Protein AF-A0A1D1ZWE8-F1 (afdb_monomer)

InterPro domains:
  IPR002195 Dihydroorotase, conserved site [PS00482] (49-57)
  IPR004721 Dihydroorotase homodimeric type [PTHR43137] (40-174)
  IPR032466 Metal-dependent hydrolase [SSF51556] (40-168)

Solvent-accessible surface area (backbone atoms only — not comparable to full-atom values): 13575 Å² total; per-residue (Å²): 130,90,85,88,87,87,85,82,95,72,78,92,77,80,86,77,82,90,79,89,87,81,84,88,89,79,88,82,76,82,77,74,82,84,76,72,82,78,82,86,76,84,90,72,79,79,45,63,41,86,78,38,80,48,73,60,70,74,51,23,53,66,41,40,41,65,47,36,73,62,26,44,34,31,32,39,61,25,64,42,92,76,55,27,64,48,56,71,52,35,53,57,48,48,53,54,55,51,67,44,28,67,90,38,76,76,44,42,77,38,35,28,31,37,40,28,51,82,50,46,48,70,55,48,54,52,22,52,78,71,61,39,51,28,40,38,45,35,50,47,64,71,53,85,68,15,76,72,20,28,81,48,75,77,58,32,46,63,28,55,54,38,28,62,72,75,54,44,24,46,42,74,55,86,71,83,85,79,77,68,93,70,96,70,97,68,84,83,75,76,82,70,82,74,79,40,82,55,75,81,71,91,84,77,88,79,79,87,71,77,86,134

pLDDT: mean 71.27, std 25.8, range [28.89, 98.44]

Nearest PDB structures (foldseek):
  1xge-assembly1_B  TM=9.391E-01  e=3.446E-16  Escherichia coli
  1j79-as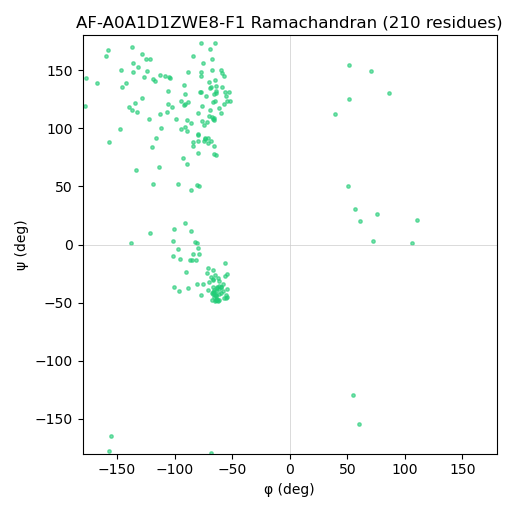sembly1_B  TM=9.203E-01  e=1.200E-14  Escherichia coli
  2e25-assembly1_A  TM=8.936E-01  e=3.988E-15  Escherichia coli
  4lfy-assembly3_A  TM=9.196E-01  e=3.196E-14  Burkholderia cenocepacia J2315
  2z2b-assembly1_A-2  TM=9.271E-01  e=1.087E-13  Escherichia coli

Structure (mmCIF, N/CA/C/O backbone):
data_AF-A0A1D1ZWE8-F1
#
_entry.id   AF-A0A1D1ZWE8-F1
#
loop_
_atom_site.group_PDB
_atom_site.id
_atom_site.type_symbol
_atom_site.label_atom_id
_atom_site.label_alt_id
_atom_site.label_comp_id
_atom_site.label_asym_id
_atom_site.label_entity_id
_atom_site.label_seq_id
_atom_site.pdbx_PDB_ins_code
_atom_site.Cartn_x
_atom_site.Cartn_y
_atom_site.Cartn_z
_atom_site.occupancy
_atom_site.B_iso_or_equiv
_atom_site.auth_seq_id
_atom_site.auth_comp_id
_atom_site.auth_asym_id
_atom_site.auth_atom_id
_atom_site.pdbx_PDB_model_num
ATOM 1 N N . MET A 1 1 ? -36.741 55.440 28.990 1.00 38.62 1 MET A N 1
ATOM 2 C CA . MET A 1 1 ? -36.308 54.785 27.734 1.00 38.62 1 MET A CA 1
ATOM 3 C C . MET A 1 1 ? -36.290 53.289 28.054 1.00 38.62 1 MET A C 1
ATOM 5 O O . MET A 1 1 ? -35.613 52.932 29.003 1.00 38.62 1 MET A O 1
ATOM 9 N N . ALA A 1 2 ? -37.221 52.444 27.589 1.00 32.47 2 ALA A N 1
ATOM 10 C CA . ALA A 1 2 ? -37.390 51.969 26.200 1.00 32.47 2 ALA A CA 1
ATOM 11 C C . ALA A 1 2 ? -36.059 51.420 25.638 1.00 32.47 2 ALA A C 1
ATOM 13 O O . ALA A 1 2 ? -35.089 52.163 25.658 1.00 32.47 2 ALA A O 1
ATOM 14 N N . SER A 1 3 ? -35.912 50.195 25.117 1.00 31.28 3 SER A N 1
ATOM 15 C CA . SER A 1 3 ? -36.815 49.032 24.942 1.00 31.28 3 SER A CA 1
ATOM 16 C C . SER A 1 3 ? -35.927 47.757 24.801 1.00 31.28 3 SER A C 1
ATOM 18 O O . SER A 1 3 ? -34.727 47.913 24.607 1.00 31.28 3 SER A O 1
ATOM 20 N N . CYS A 1 4 ? -36.356 46.487 24.866 1.00 28.92 4 CYS A N 1
ATOM 21 C CA . CYS A 1 4 ? -37.688 45.866 24.945 1.00 28.92 4 CYS A CA 1
ATOM 22 C C . CYS A 1 4 ? -37.608 44.449 25.603 1.00 28.92 4 CYS A C 1
ATOM 24 O O . CYS A 1 4 ? -36.590 44.083 26.185 1.00 28.92 4 CYS A O 1
ATOM 26 N N . ARG A 1 5 ? -38.660 43.626 25.465 1.00 36.25 5 ARG A N 1
ATOM 27 C CA . ARG A 1 5 ? -38.708 42.151 25.641 1.00 36.25 5 ARG A CA 1
ATOM 28 C C . ARG A 1 5 ? -39.520 41.560 24.487 1.00 36.25 5 ARG A C 1
ATOM 30 O O . ARG A 1 5 ? -40.486 42.217 24.144 1.00 36.25 5 ARG A O 1
ATOM 37 N N . TRP A 1 6 ? -39.220 40.338 24.027 1.00 28.89 6 TRP A N 1
ATOM 38 C CA . TRP A 1 6 ? -40.106 39.318 23.398 1.00 28.89 6 TRP A CA 1
ATOM 39 C C . TRP A 1 6 ? -39.231 38.060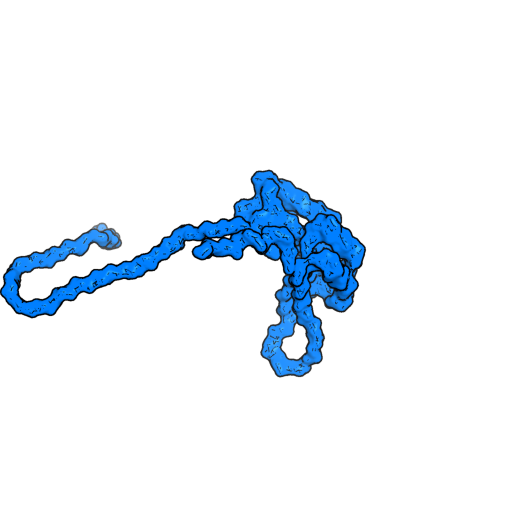 23.144 1.00 28.89 6 TRP A C 1
ATOM 41 O O . TRP A 1 6 ? -38.062 38.234 22.823 1.00 28.89 6 TRP A O 1
ATOM 51 N N . PHE A 1 7 ? -39.627 36.787 23.269 1.00 30.69 7 PHE A N 1
ATOM 52 C CA . PHE A 1 7 ? -40.865 36.119 23.696 1.00 30.69 7 PHE A CA 1
ATOM 53 C C . PHE A 1 7 ? -40.467 34.806 24.415 1.00 30.69 7 PHE A C 1
ATOM 55 O O . PHE A 1 7 ? -39.655 34.053 23.884 1.00 30.69 7 PHE A O 1
ATOM 62 N N . THR A 1 8 ? -41.066 34.480 25.564 1.00 32.72 8 THR A N 1
ATOM 63 C CA . THR A 1 8 ? -41.097 33.099 26.089 1.00 32.72 8 THR A CA 1
ATOM 64 C C . THR A 1 8 ? -42.504 32.545 25.904 1.00 32.72 8 THR A C 1
ATOM 66 O O . THR A 1 8 ? -43.456 33.035 26.509 1.00 32.72 8 THR A O 1
ATOM 69 N N . THR A 1 9 ? -42.659 31.535 25.050 1.00 29.73 9 THR A N 1
ATOM 70 C CA . THR A 1 9 ? -43.962 30.931 24.750 1.00 29.73 9 THR A CA 1
ATOM 71 C C . THR A 1 9 ? -44.364 29.954 25.855 1.00 29.73 9 THR A C 1
ATOM 73 O O . THR A 1 9 ? -43.983 28.786 25.843 1.00 29.73 9 THR A O 1
ATOM 76 N N . VAL A 1 10 ? -45.152 30.434 26.817 1.00 37.66 10 VAL A N 1
ATOM 77 C CA . VAL A 1 10 ? -45.843 29.602 27.815 1.00 37.66 10 VAL A CA 1
ATOM 78 C C . VAL A 1 10 ? -47.337 29.505 27.498 1.00 37.66 10 VAL A C 1
ATOM 80 O O . VAL A 1 10 ? -47.984 30.516 27.258 1.00 37.66 10 VAL A O 1
ATOM 83 N N . ASN A 1 11 ? -47.853 28.272 27.528 1.00 35.12 11 ASN A N 1
ATOM 84 C CA . ASN A 1 11 ? -49.260 27.850 27.608 1.00 35.12 11 ASN A CA 1
ATOM 85 C C . ASN A 1 11 ? -50.347 28.627 26.827 1.00 35.12 11 ASN A C 1
ATOM 87 O O . ASN A 1 11 ? -50.809 29.674 27.285 1.00 35.12 11 ASN A O 1
ATOM 91 N N . PRO A 1 12 ? -50.960 28.014 25.792 1.00 39.12 12 PRO A N 1
ATOM 92 C CA . PRO A 1 12 ? -52.307 28.383 25.374 1.00 39.12 12 PRO A CA 1
ATOM 93 C C . PRO A 1 12 ? -53.341 27.836 26.377 1.00 39.12 12 PRO A C 1
ATOM 95 O O . PRO A 1 12 ? -53.874 26.736 26.218 1.00 39.12 12 PRO A O 1
ATOM 98 N N . VAL A 1 13 ? -53.661 28.619 27.410 1.00 37.44 13 VAL A N 1
ATOM 99 C CA . VAL A 1 13 ? -54.862 28.381 28.227 1.00 37.44 13 VAL A CA 1
ATOM 100 C C . VAL A 1 13 ? -56.090 28.648 27.354 1.00 37.44 13 VAL A C 1
ATOM 102 O O . VAL A 1 13 ? -56.388 29.794 27.022 1.00 37.44 13 VAL A O 1
ATOM 105 N N . LY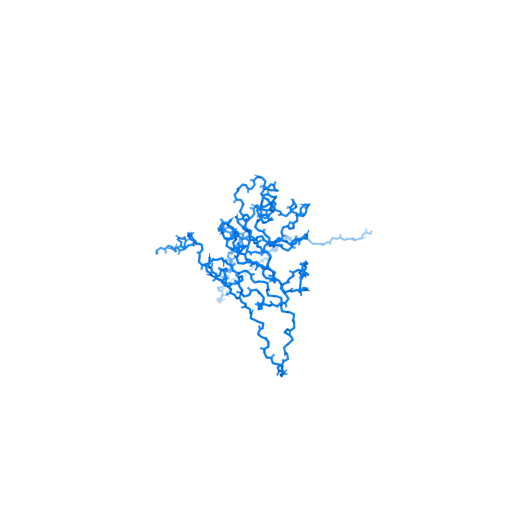S A 1 14 ? -56.829 27.597 26.984 1.00 43.03 14 LYS A N 1
ATOM 106 C CA . LYS A 1 14 ? -58.142 27.757 26.347 1.00 43.03 14 LYS A CA 1
ATOM 107 C C . LYS A 1 14 ? -59.173 28.189 27.390 1.00 43.03 14 LYS A C 1
ATOM 109 O O . LYS A 1 14 ? -59.696 27.352 28.122 1.00 43.03 14 LYS A O 1
ATOM 114 N N . GLN A 1 15 ? -59.527 29.472 27.399 1.00 36.81 15 GLN A N 1
ATOM 115 C CA . GLN A 1 15 ? -60.854 29.870 27.867 1.00 36.81 15 GLN A CA 1
ATOM 116 C C . GLN A 1 15 ? -61.901 29.300 26.905 1.00 36.81 15 GLN A C 1
ATOM 118 O O . GLN A 1 15 ? -61.871 29.593 25.712 1.00 36.81 15 GLN A O 1
ATOM 123 N N . ILE A 1 16 ? -62.845 28.523 27.432 1.00 41.31 16 ILE A N 1
ATOM 124 C CA . ILE A 1 16 ? -64.143 28.285 26.796 1.00 41.31 16 ILE A CA 1
ATOM 125 C C . ILE A 1 16 ? -65.192 28.479 27.888 1.00 41.31 16 ILE A C 1
ATOM 127 O O . ILE A 1 16 ? -65.220 27.744 28.874 1.00 41.31 16 ILE A O 1
ATOM 131 N N . SER A 1 17 ? -66.009 29.516 27.732 1.00 35.28 17 SER A N 1
ATOM 132 C CA . SER A 1 17 ? -67.143 29.810 28.601 1.00 35.28 17 SER A CA 1
ATOM 133 C C . SER A 1 17 ? -68.316 28.862 28.327 1.00 35.28 17 SER A C 1
ATOM 135 O O . SER A 1 17 ? -68.455 28.275 27.255 1.00 35.28 17 SER A O 1
ATOM 137 N N . SER A 1 18 ? -69.172 28.698 29.330 1.00 38.44 18 SER A N 1
ATOM 138 C CA . SER A 1 18 ? -70.364 27.854 29.282 1.00 38.44 18 SER A CA 1
ATOM 139 C C . SER A 1 18 ? -71.463 28.403 28.364 1.00 38.44 18 SER A C 1
ATOM 141 O O . SER A 1 18 ? -71.850 29.555 28.546 1.00 38.44 18 SER A O 1
ATOM 143 N N . ALA A 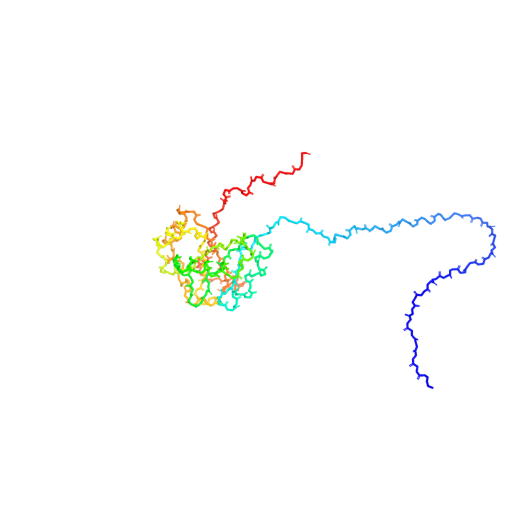1 19 ? -72.071 27.546 27.529 1.00 35.44 19 ALA A N 1
ATOM 144 C CA . ALA A 1 19 ? -73.511 27.224 27.614 1.00 35.44 19 ALA A CA 1
ATOM 145 C C . ALA A 1 19 ? -73.979 26.168 26.578 1.00 35.44 19 ALA A C 1
ATOM 147 O O . ALA A 1 19 ? -73.936 26.410 25.382 1.00 35.44 19 ALA A O 1
ATOM 148 N N . GLN A 1 20 ? -74.493 25.045 27.102 1.00 39.12 20 GLN A N 1
ATOM 149 C CA . GLN A 1 20 ? -75.626 24.207 26.640 1.00 39.12 20 GLN A CA 1
ATOM 150 C C . GLN A 1 20 ? -75.749 23.662 25.187 1.00 39.12 20 GLN A C 1
ATOM 152 O O . GLN A 1 20 ? -75.191 24.141 24.211 1.00 39.12 20 GLN A O 1
ATOM 157 N N . ARG A 1 21 ? -76.477 22.535 25.087 1.00 44.06 21 ARG A N 1
ATOM 158 C CA . ARG A 1 21 ? -76.587 21.638 23.919 1.00 44.06 21 ARG A CA 1
ATOM 159 C C . ARG A 1 21 ? -77.700 22.039 22.943 1.00 44.06 21 ARG A C 1
ATOM 161 O O . ARG A 1 21 ? -78.803 22.304 23.407 1.00 44.06 21 ARG A O 1
ATOM 168 N N . ALA A 1 22 ? -77.492 21.769 21.649 1.00 38.31 22 ALA A N 1
ATOM 169 C CA . ALA A 1 22 ? -78.371 20.890 20.855 1.00 38.31 22 ALA A CA 1
ATOM 170 C C . ALA A 1 22 ? -77.741 20.509 19.495 1.00 38.31 22 ALA A C 1
ATOM 172 O O . ALA A 1 22 ? -77.228 21.373 18.800 1.00 38.31 22 ALA A O 1
ATOM 173 N N . GLY A 1 23 ? -77.884 19.240 19.087 1.00 39.09 23 GLY A N 1
ATOM 174 C CA . GLY A 1 23 ? -77.907 18.844 17.669 1.00 39.09 23 GLY A CA 1
ATOM 175 C C . GLY A 1 23 ? -76.577 18.573 16.938 1.00 39.09 23 GLY A C 1
ATOM 176 O O . GLY A 1 23 ? -75.697 19.417 16.858 1.00 39.09 23 GLY A O 1
ATOM 177 N N . SER A 1 24 ? -76.545 17.417 16.264 1.00 45.12 24 SER A N 1
ATOM 178 C CA . SER A 1 24 ? -75.595 17.003 15.215 1.00 45.12 24 SER A CA 1
ATOM 179 C C . SER A 1 24 ? -74.140 16.683 15.607 1.00 45.12 24 SER A C 1
ATOM 181 O O . SER A 1 24 ? -73.570 17.168 16.579 1.00 45.12 24 SER A O 1
ATOM 183 N N . THR A 1 25 ? -73.560 15.756 14.846 1.00 52.00 25 THR A N 1
ATOM 184 C CA . THR A 1 25 ? -72.325 15.024 15.152 1.00 52.00 25 THR A CA 1
ATOM 185 C C . THR A 1 25 ? -71.060 15.677 14.606 1.00 52.00 25 THR A C 1
ATOM 187 O O . THR A 1 25 ? -70.980 15.953 13.412 1.00 52.00 25 THR A O 1
ATOM 190 N N . ALA A 1 26 ? -70.004 15.712 15.421 1.00 48.09 26 ALA A N 1
ATOM 191 C CA . ALA A 1 26 ? -68.622 15.683 14.938 1.00 48.09 26 ALA A CA 1
ATOM 192 C C . ALA A 1 26 ? -67.717 14.943 15.941 1.00 48.09 26 ALA A C 1
ATOM 194 O O . ALA A 1 26 ? -67.275 15.508 16.941 1.00 48.09 26 ALA A O 1
ATOM 195 N N . ARG A 1 27 ? -67.421 13.662 15.680 1.00 58.25 27 ARG A N 1
ATOM 196 C CA . ARG A 1 27 ? -66.339 12.946 16.377 1.00 58.25 27 ARG A CA 1
ATOM 197 C C . ARG A 1 27 ? -65.017 13.362 15.730 1.00 58.25 27 ARG A C 1
ATOM 199 O O . ARG A 1 27 ? -64.617 12.795 14.719 1.00 58.25 27 ARG A O 1
ATOM 206 N N . VAL A 1 28 ? -64.354 14.371 16.290 1.00 58.91 28 VAL A N 1
ATOM 207 C CA . VAL A 1 28 ? -63.021 14.780 15.823 1.00 58.91 28 VAL A CA 1
ATOM 208 C C . VAL A 1 28 ? -61.970 13.891 16.486 1.00 58.91 28 VAL A C 1
ATOM 210 O O . VAL A 1 28 ? -61.452 14.194 17.559 1.00 58.91 28 VAL A O 1
ATOM 213 N N . SER A 1 29 ? -61.682 12.759 15.848 1.00 57.47 29 SER A N 1
ATOM 214 C CA . SER A 1 29 ? -60.580 11.874 16.220 1.00 57.47 29 SER A CA 1
ATOM 215 C C . SER A 1 29 ? -59.317 12.294 15.472 1.00 57.47 29 SER A C 1
ATOM 217 O O . SER A 1 29 ? -59.117 11.907 14.324 1.00 57.47 29 SER A O 1
ATOM 219 N N . PHE A 1 30 ? -58.450 13.072 16.122 1.00 62.09 30 PHE A N 1
ATOM 220 C CA . PHE A 1 30 ? -57.091 13.277 15.622 1.00 62.09 30 PHE A CA 1
ATOM 221 C C . PHE A 1 30 ? -56.291 11.990 15.832 1.00 62.09 30 PHE A C 1
ATOM 223 O O . PHE A 1 30 ? -55.919 11.662 16.958 1.00 62.09 30 PHE A O 1
ATOM 230 N N . VAL A 1 31 ? -56.049 11.254 14.747 1.00 57.66 31 VAL A N 1
ATOM 231 C CA . VAL A 1 31 ? -55.089 10.146 14.751 1.00 57.66 31 VAL A CA 1
ATOM 232 C C . VAL A 1 31 ? -53.699 10.736 14.983 1.00 57.66 31 VAL A C 1
ATOM 234 O O . VAL A 1 31 ? -53.313 11.723 14.356 1.00 57.66 31 VAL A O 1
ATOM 237 N N . THR A 1 32 ? -52.985 10.160 15.944 1.00 58.81 32 THR A N 1
ATOM 238 C CA . THR A 1 32 ? -51.675 10.612 16.416 1.00 58.81 32 THR A CA 1
ATOM 239 C C . THR A 1 32 ? -50.647 10.681 15.293 1.00 58.81 32 THR A C 1
ATOM 241 O O . THR A 1 32 ? -50.635 9.832 14.403 1.00 58.81 32 THR A O 1
ATOM 244 N N . ALA A 1 33 ? -49.746 11.665 15.372 1.00 60.41 33 ALA A N 1
ATOM 245 C CA . ALA A 1 33 ? -48.620 11.781 14.454 1.00 60.41 33 ALA A CA 1
ATOM 246 C C . ALA A 1 33 ? -47.833 10.463 14.392 1.00 60.41 33 ALA A C 1
ATOM 248 O O . ALA A 1 33 ? -47.468 9.903 15.427 1.00 60.41 33 ALA A O 1
ATOM 249 N N . SER A 1 34 ? -47.557 9.992 13.174 1.00 61.00 34 SER A N 1
ATOM 250 C CA . SER A 1 34 ? -46.683 8.845 12.936 1.00 61.00 34 SER A CA 1
ATOM 251 C C . SER A 1 34 ? -45.251 9.222 13.304 1.00 61.00 34 SER A C 1
ATOM 253 O O . SER A 1 34 ? -44.492 9.705 12.464 1.00 61.00 34 SER A O 1
ATOM 255 N N . SER A 1 35 ? -44.877 9.018 14.566 1.00 67.62 35 SER A N 1
ATOM 256 C CA . SER A 1 35 ? -43.495 9.134 15.014 1.00 67.62 35 SER A CA 1
ATOM 257 C C . SER A 1 35 ? -42.691 7.963 14.453 1.00 67.62 35 SER A C 1
ATOM 259 O O . SER A 1 35 ? -42.555 6.924 15.101 1.00 67.62 35 SER A O 1
ATOM 261 N N . THR A 1 36 ? -42.159 8.124 13.240 1.00 67.38 36 THR A N 1
ATOM 262 C CA . THR A 1 36 ? -41.087 7.258 12.743 1.00 67.38 36 THR A CA 1
ATOM 263 C C . THR A 1 36 ? -39.982 7.256 13.802 1.00 67.38 36 THR A C 1
ATOM 265 O O . THR A 1 36 ? -39.533 8.344 14.175 1.00 67.38 36 THR A O 1
ATOM 268 N N . PRO A 1 37 ? -39.560 6.096 14.338 1.00 71.19 37 PRO A N 1
ATOM 269 C CA . PRO A 1 37 ? -38.536 6.073 15.368 1.00 71.19 37 PRO A CA 1
ATOM 270 C C . PRO A 1 37 ? -37.246 6.662 14.795 1.00 71.19 37 PRO A C 1
ATOM 272 O O . PRO A 1 37 ? -36.682 6.143 13.832 1.00 71.19 37 PRO A O 1
ATOM 275 N N . SER A 1 38 ? -36.791 7.771 15.376 1.00 79.25 38 SER A N 1
ATOM 276 C CA . SER A 1 38 ? -35.502 8.363 15.039 1.00 79.25 38 SER A CA 1
ATOM 277 C C . SER A 1 38 ? -34.403 7.394 15.466 1.00 79.25 38 SER A C 1
ATOM 279 O O . SER A 1 38 ? -34.167 7.221 16.663 1.00 79.25 38 SER A O 1
ATOM 281 N N . VAL A 1 39 ? -33.739 6.759 14.502 1.00 81.88 39 VAL A N 1
ATOM 282 C CA . VAL A 1 39 ? -32.564 5.925 14.771 1.00 81.88 39 VAL A CA 1
ATOM 283 C C . VAL A 1 39 ? -31.452 6.843 15.276 1.00 81.88 39 VAL A C 1
ATOM 285 O O . VAL A 1 39 ? -30.904 7.638 14.518 1.00 81.88 39 VAL A O 1
ATOM 288 N N . THR A 1 40 ? -31.158 6.769 16.574 1.00 90.69 40 THR A N 1
ATOM 289 C CA . THR A 1 40 ? -30.125 7.580 17.242 1.00 90.69 40 THR A CA 1
ATOM 290 C C . THR A 1 40 ? -28.780 6.866 17.356 1.00 90.69 40 THR A C 1
ATOM 292 O O . THR A 1 40 ? -27.777 7.505 17.667 1.00 90.69 40 THR A O 1
ATOM 295 N N . SER A 1 41 ? -28.736 5.559 17.098 1.00 92.81 41 SER A N 1
ATOM 296 C CA . SER A 1 41 ? -27.521 4.746 17.117 1.00 92.81 41 SER A CA 1
ATOM 297 C C . SER A 1 41 ? -27.586 3.627 16.078 1.00 92.81 41 SER A C 1
ATOM 299 O O . SER A 1 41 ? -28.656 3.118 15.748 1.00 92.81 41 SER A O 1
ATOM 301 N N . LEU A 1 42 ? -26.418 3.239 15.565 1.00 92.69 42 LEU A N 1
ATOM 302 C CA . LEU A 1 42 ? -26.242 2.096 14.676 1.00 92.69 42 LEU A CA 1
ATOM 303 C C . LEU A 1 42 ? -25.025 1.300 15.151 1.00 92.69 42 LEU A C 1
ATOM 305 O O . LEU A 1 42 ? -23.919 1.835 15.205 1.00 92.69 42 LEU A O 1
ATOM 309 N N . THR A 1 43 ? -25.226 0.024 15.467 1.00 95.06 43 THR A N 1
ATOM 310 C CA . THR A 1 43 ? -24.134 -0.905 15.779 1.00 95.06 43 THR A CA 1
ATOM 311 C C . THR A 1 43 ? -23.747 -1.651 14.509 1.00 95.06 43 THR A C 1
ATOM 313 O O . THR A 1 43 ? -24.586 -2.312 13.901 1.00 95.06 43 THR A O 1
ATOM 316 N N . ILE A 1 44 ? -22.475 -1.566 14.122 1.00 95.44 44 ILE A N 1
ATOM 317 C CA . ILE A 1 44 ? -21.892 -2.314 13.002 1.00 95.44 44 ILE A CA 1
ATOM 318 C C . ILE A 1 44 ? -20.733 -3.184 13.488 1.00 95.44 44 ILE A C 1
ATOM 320 O O . ILE A 1 44 ? -20.138 -2.918 14.534 1.00 95.44 44 ILE A O 1
ATOM 324 N N . ILE A 1 45 ? -20.379 -4.205 12.705 1.00 95.19 45 ILE A N 1
ATOM 325 C CA . ILE A 1 45 ? -19.076 -4.867 12.848 1.00 95.19 45 ILE A CA 1
ATOM 326 C C . ILE A 1 45 ? -17.952 -3.841 12.637 1.00 95.19 45 ILE A C 1
ATOM 328 O O . ILE A 1 45 ? -18.114 -2.901 11.857 1.00 95.19 45 ILE A O 1
ATOM 332 N N . ARG A 1 46 ? -16.812 -4.015 13.322 1.00 94.06 46 ARG A N 1
ATOM 333 C CA . ARG A 1 46 ? -15.663 -3.104 13.187 1.00 94.06 46 ARG A CA 1
ATOM 334 C C . ARG A 1 46 ? -15.233 -3.042 11.708 1.00 94.06 46 ARG A C 1
ATOM 336 O O . ARG A 1 46 ? -14.929 -4.097 11.151 1.00 94.06 46 ARG A O 1
ATOM 343 N N . PRO A 1 47 ? -15.231 -1.857 11.072 1.00 96.06 47 PRO A N 1
ATOM 344 C CA . PRO A 1 47 ? -14.940 -1.727 9.648 1.00 96.06 47 PRO A CA 1
ATOM 345 C C . PRO A 1 47 ? -13.438 -1.827 9.347 1.00 96.06 47 PRO A C 1
ATOM 347 O O . PRO A 1 47 ? -12.595 -1.799 10.244 1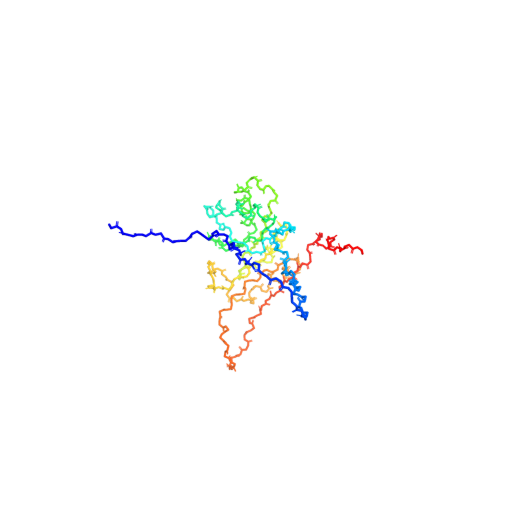.00 96.06 47 PRO A O 1
ATOM 350 N N . ASP A 1 48 ? -13.110 -1.859 8.057 1.00 95.31 48 ASP A N 1
ATOM 351 C CA . ASP A 1 48 ? -11.753 -1.741 7.518 1.00 95.31 48 ASP A CA 1
ATOM 352 C C . ASP A 1 48 ? -11.692 -0.584 6.506 1.00 95.31 48 ASP A C 1
ATOM 354 O O . ASP A 1 48 ? -12.681 -0.318 5.817 1.00 95.31 48 ASP A O 1
ATOM 358 N N . ASP A 1 49 ? -10.540 0.081 6.391 1.00 94.56 49 ASP A N 1
ATOM 359 C CA . ASP A 1 49 ? -10.311 1.137 5.394 1.00 94.56 49 ASP A CA 1
ATOM 360 C C . ASP A 1 49 ? -9.543 0.586 4.182 1.00 94.56 49 ASP A C 1
ATOM 362 O O . ASP A 1 49 ? -8.347 0.298 4.236 1.00 94.56 49 ASP A O 1
ATOM 366 N N . TRP A 1 50 ? -10.224 0.443 3.049 1.00 94.31 50 TRP A N 1
ATOM 367 C CA . TRP A 1 50 ? -9.643 -0.155 1.847 1.00 94.31 50 TRP A CA 1
ATOM 368 C C . TRP A 1 50 ? -8.803 0.819 0.990 1.00 94.31 50 TRP A C 1
ATOM 370 O O . TRP A 1 50 ? -8.285 0.405 -0.051 1.00 94.31 50 TRP A O 1
ATOM 380 N N . HIS A 1 51 ? -8.624 2.089 1.392 1.00 94.94 51 HIS A N 1
ATOM 381 C CA . HIS A 1 51 ? -7.750 3.049 0.700 1.00 94.94 51 HIS A CA 1
ATOM 382 C C . HIS A 1 51 ? -7.280 4.192 1.623 1.00 94.94 51 HIS A C 1
ATOM 384 O O . HIS A 1 51 ? -7.830 5.293 1.585 1.00 94.94 51 HIS A O 1
ATOM 390 N N . LEU A 1 52 ? -6.164 3.997 2.335 1.00 94.38 52 LEU A N 1
ATOM 391 C CA . LEU A 1 52 ? -5.655 4.975 3.302 1.00 94.38 52 LEU A CA 1
ATOM 392 C C . LEU A 1 52 ? -4.275 5.561 2.953 1.00 94.38 52 LEU A C 1
ATOM 394 O O . LEU A 1 52 ? -3.353 4.856 2.541 1.00 94.38 52 LEU A O 1
ATOM 398 N N . HIS A 1 53 ? -4.105 6.866 3.200 1.00 96.31 53 HIS A N 1
ATOM 399 C CA . HIS A 1 53 ? -2.842 7.608 3.056 1.00 96.31 53 HIS A CA 1
ATOM 400 C C . HIS A 1 53 ? -2.365 8.153 4.410 1.00 96.31 53 HIS A C 1
ATOM 402 O O . HIS A 1 53 ? -2.700 9.279 4.769 1.00 96.31 53 HIS A O 1
ATOM 408 N N . VAL A 1 54 ? -1.540 7.396 5.142 1.00 95.75 54 VAL A N 1
ATOM 409 C CA . VAL A 1 54 ? -1.034 7.826 6.468 1.00 95.75 54 VAL A CA 1
ATOM 410 C C . VAL A 1 54 ? 0.209 8.728 6.421 1.00 95.75 54 VAL A C 1
ATOM 412 O O . VAL A 1 54 ? 0.566 9.314 7.434 1.00 95.75 54 VAL A O 1
ATOM 415 N N . ARG A 1 55 ? 0.834 8.912 5.247 1.00 95.75 55 ARG A N 1
ATOM 416 C CA . ARG A 1 55 ? 2.095 9.673 5.070 1.00 95.75 55 ARG A CA 1
ATOM 417 C C . ARG A 1 55 ? 3.242 9.052 5.890 1.00 95.75 55 ARG A C 1
ATOM 419 O O . ARG A 1 55 ? 3.233 7.856 6.141 1.00 95.75 55 ARG A O 1
ATOM 426 N N . ASP A 1 56 ? 4.250 9.838 6.259 1.00 95.94 56 ASP A N 1
ATOM 427 C CA . ASP A 1 56 ? 5.361 9.398 7.112 1.00 95.94 56 ASP A CA 1
ATOM 428 C C . ASP A 1 56 ? 5.686 10.473 8.165 1.00 95.94 56 ASP A C 1
ATOM 430 O O . ASP A 1 56 ? 5.158 11.592 8.108 1.00 95.94 56 ASP A O 1
ATOM 434 N N . GLY A 1 57 ? 6.535 10.138 9.138 1.00 95.44 57 GLY A N 1
ATOM 435 C CA . GLY A 1 57 ? 6.983 11.062 10.182 1.00 95.44 57 GLY A CA 1
ATOM 436 C C . GLY A 1 57 ? 5.817 11.705 10.960 1.00 95.44 57 GLY A C 1
ATOM 437 O O . GLY A 1 57 ? 4.925 10.984 11.411 1.00 95.44 57 GLY A O 1
ATOM 438 N N . PRO A 1 58 ? 5.775 13.046 11.118 1.00 95.44 58 PRO A N 1
ATOM 439 C CA . PRO A 1 58 ? 4.708 13.728 11.861 1.00 95.44 58 PRO A CA 1
ATOM 440 C C . PRO A 1 58 ? 3.292 13.469 11.329 1.00 95.44 58 PRO A C 1
ATOM 442 O O . PRO A 1 58 ? 2.353 13.376 12.116 1.00 95.44 58 PRO A O 1
ATOM 445 N N . GLY A 1 59 ? 3.123 13.313 10.009 1.00 94.44 59 GLY A N 1
ATOM 446 C CA . GLY A 1 59 ? 1.814 13.010 9.417 1.00 94.44 59 GLY A CA 1
ATOM 447 C C . GLY A 1 59 ? 1.313 11.622 9.823 1.00 94.44 59 GLY A C 1
ATOM 448 O O . GLY A 1 59 ? 0.157 11.466 10.208 1.00 94.44 59 GLY A O 1
ATOM 449 N N . LEU A 1 60 ? 2.218 10.643 9.838 1.00 96.56 60 LEU A N 1
ATOM 450 C CA . LEU A 1 60 ? 1.936 9.277 10.273 1.00 96.56 60 LEU A CA 1
ATOM 451 C C . LEU A 1 60 ? 1.603 9.221 11.767 1.00 96.56 60 LEU A C 1
ATOM 453 O O . LEU A 1 60 ? 0.599 8.616 12.141 1.00 96.56 60 LEU A O 1
ATOM 457 N N . ALA A 1 61 ? 2.375 9.917 12.606 1.00 95.25 61 ALA A N 1
ATOM 458 C CA . ALA A 1 61 ? 2.102 10.021 14.040 1.00 95.25 61 ALA A CA 1
ATOM 459 C C . ALA A 1 61 ? 0.746 10.689 14.346 1.00 95.25 61 ALA A C 1
ATOM 461 O O . ALA A 1 61 ? 0.103 10.341 15.331 1.00 95.25 61 ALA A O 1
ATOM 462 N N . SER A 1 62 ? 0.294 11.616 13.493 1.00 94.69 62 SER A N 1
ATOM 463 C CA . SER A 1 62 ? -1.003 12.284 13.644 1.00 94.69 62 SER A CA 1
ATOM 464 C C . SER A 1 62 ? -2.192 11.459 13.142 1.00 94.69 62 SER A C 1
ATOM 466 O O . SER A 1 62 ? -3.279 11.608 13.688 1.00 94.69 62 SER A O 1
ATOM 468 N N . VAL A 1 63 ? -2.038 10.649 12.088 1.00 95.00 63 VAL A N 1
ATOM 469 C CA . VAL A 1 63 ? -3.177 9.992 11.410 1.00 95.00 63 VAL A CA 1
ATOM 470 C C . VAL A 1 63 ? -3.409 8.561 11.896 1.00 95.00 63 VAL A C 1
ATOM 472 O O . VAL A 1 63 ? -4.558 8.162 12.080 1.00 95.00 63 VAL A O 1
ATOM 475 N N . VAL A 1 64 ? -2.343 7.786 12.131 1.00 96.56 64 VAL A N 1
ATOM 476 C CA . VAL A 1 64 ? -2.471 6.355 12.463 1.00 96.56 64 VAL A CA 1
ATOM 477 C C . VAL A 1 64 ? -3.291 6.096 13.737 1.00 96.56 64 VAL A C 1
ATOM 479 O O . VAL A 1 64 ? -4.128 5.195 13.679 1.00 96.56 64 VAL A O 1
ATOM 482 N N . PRO A 1 65 ? -3.150 6.852 14.849 1.00 95.31 65 PRO A N 1
ATOM 483 C CA . PRO A 1 65 ? -3.964 6.627 16.047 1.00 95.31 65 PRO A CA 1
ATOM 484 C C . PRO A 1 65 ? -5.474 6.711 15.780 1.00 95.31 65 PRO A C 1
ATOM 486 O O . PRO A 1 65 ? -6.207 5.807 16.171 1.00 95.31 65 PRO A O 1
ATOM 489 N N . HIS A 1 66 ? -5.928 7.732 15.043 1.00 94.75 66 HIS A N 1
ATOM 490 C CA . HIS A 1 66 ? -7.344 7.912 14.697 1.00 94.75 66 HIS A CA 1
ATOM 491 C C . HIS A 1 66 ? -7.872 6.802 13.780 1.00 94.75 66 HIS A C 1
ATOM 493 O O . HIS A 1 66 ? -8.989 6.319 13.959 1.00 94.75 66 HIS A O 1
ATOM 499 N N . THR A 1 67 ? -7.072 6.345 12.810 1.00 95.44 67 THR A N 1
ATOM 500 C CA . THR A 1 67 ? -7.438 5.174 12.000 1.00 95.44 67 THR A CA 1
ATOM 501 C C . THR A 1 67 ? -7.572 3.929 12.875 1.00 95.44 67 THR A C 1
ATOM 503 O O . THR A 1 67 ? -8.554 3.197 12.768 1.00 95.44 67 THR A O 1
ATOM 506 N N . ALA A 1 68 ? -6.583 3.683 13.733 1.00 95.56 68 ALA A N 1
ATOM 507 C CA . ALA A 1 68 ? -6.477 2.465 14.522 1.00 95.56 68 ALA A CA 1
ATOM 508 C C . ALA A 1 68 ? -7.527 2.373 15.648 1.00 95.56 68 ALA A C 1
ATOM 510 O O . ALA A 1 68 ? -7.830 1.270 16.103 1.00 95.56 68 ALA A O 1
ATOM 511 N N . GLU A 1 69 ? -8.113 3.501 16.060 1.00 94.50 69 GLU A N 1
ATOM 512 C CA . GLU A 1 69 ? -9.271 3.570 16.958 1.00 94.50 69 GLU A CA 1
ATOM 513 C C . GLU A 1 69 ? -10.550 3.013 16.303 1.00 94.50 69 GLU A C 1
ATOM 515 O O . GLU A 1 69 ? -11.296 2.262 16.932 1.00 94.50 69 GLU A O 1
ATOM 520 N N . HIS A 1 70 ? -10.794 3.330 15.027 1.00 93.31 70 HIS A N 1
ATOM 521 C CA . HIS A 1 70 ? -12.061 3.017 14.353 1.00 93.31 70 HIS A CA 1
ATOM 522 C C . HIS A 1 70 ? -12.006 1.773 13.453 1.00 93.31 70 HIS A C 1
ATOM 524 O O . HIS A 1 70 ? -12.965 1.001 13.405 1.00 93.31 70 HIS A O 1
ATOM 530 N N . PHE A 1 71 ? -10.887 1.533 12.767 1.00 95.81 71 PHE A N 1
ATOM 531 C CA . PHE A 1 71 ? -10.747 0.468 11.769 1.00 95.81 71 PHE A CA 1
ATOM 532 C C . PHE A 1 71 ? -9.931 -0.712 12.299 1.00 95.81 71 PHE A C 1
ATOM 534 O O . PHE A 1 71 ? -8.991 -0.530 13.072 1.00 95.81 71 PHE A O 1
ATOM 541 N N . GLY A 1 72 ? -10.294 -1.938 11.913 1.00 95.06 72 GLY A N 1
ATOM 542 C CA . GLY A 1 72 ? -9.538 -3.151 12.246 1.00 95.06 72 GLY A CA 1
ATOM 543 C C . GLY A 1 72 ? -8.288 -3.302 11.382 1.00 95.06 72 GLY A C 1
ATOM 544 O O . GLY A 1 72 ? -7.204 -3.609 11.878 1.00 95.06 72 GLY A O 1
ATOM 545 N N . ARG A 1 73 ? -8.431 -3.047 10.083 1.00 96.44 73 ARG A N 1
ATOM 546 C CA . ARG A 1 73 ? -7.362 -3.130 9.086 1.00 96.44 73 ARG A CA 1
ATOM 547 C C . ARG A 1 73 ? -7.428 -1.914 8.169 1.00 96.44 73 ARG A C 1
ATOM 549 O O . ARG A 1 73 ? -8.493 -1.319 8.002 1.00 96.44 73 ARG A O 1
ATOM 556 N N . ALA A 1 74 ? -6.307 -1.562 7.548 1.00 95.81 74 ALA A N 1
ATOM 557 C CA . ALA A 1 74 ? -6.307 -0.570 6.477 1.00 95.81 74 ALA A CA 1
ATOM 558 C C . ALA A 1 74 ? -5.330 -0.930 5.359 1.00 95.81 74 ALA A C 1
ATOM 560 O O . ALA A 1 74 ? -4.202 -1.335 5.636 1.00 95.81 74 ALA A O 1
ATOM 561 N N . ILE A 1 75 ? -5.733 -0.736 4.104 1.00 95.81 75 ILE A N 1
ATOM 562 C CA . ILE A 1 75 ? -4.832 -0.830 2.954 1.00 95.81 75 ILE A CA 1
ATOM 563 C C . ILE A 1 75 ? -4.042 0.470 2.836 1.00 95.81 75 ILE A C 1
ATOM 565 O O . ILE A 1 75 ? -4.584 1.530 2.516 1.00 95.81 75 ILE A O 1
ATOM 569 N N . ILE A 1 76 ? -2.736 0.365 3.071 1.00 96.88 76 ILE A N 1
ATOM 570 C CA . ILE A 1 76 ? -1.826 1.504 3.116 1.00 96.88 76 ILE A CA 1
ATOM 571 C C . ILE A 1 76 ? -1.287 1.803 1.720 1.00 96.88 76 ILE A C 1
ATOM 573 O O . ILE A 1 76 ? -0.648 0.957 1.090 1.00 96.88 76 ILE A O 1
ATOM 577 N N . MET A 1 77 ? -1.513 3.030 1.254 1.00 95.19 77 MET A N 1
ATOM 578 C CA . MET A 1 77 ? -1.076 3.488 -0.062 1.00 95.19 77 MET A CA 1
ATOM 579 C C . MET A 1 77 ? 0.431 3.816 -0.105 1.00 95.19 77 MET A C 1
ATOM 581 O O . MET A 1 77 ? 0.977 4.315 0.885 1.00 95.19 77 MET A O 1
ATOM 585 N N . PRO A 1 78 ? 1.123 3.559 -1.235 1.00 95.56 78 PRO A N 1
ATOM 586 C CA . PRO A 1 78 ? 2.585 3.501 -1.269 1.00 95.56 78 PRO A CA 1
ATOM 587 C C . PRO A 1 78 ? 3.254 4.769 -1.833 1.00 95.56 78 PRO A C 1
ATOM 589 O O . PRO A 1 78 ? 4.474 4.814 -1.972 1.00 95.56 78 PRO A O 1
ATOM 592 N N . ASN A 1 79 ? 2.493 5.811 -2.178 1.00 93.25 79 ASN A N 1
ATOM 593 C CA . ASN A 1 79 ? 2.973 7.046 -2.815 1.00 93.25 79 ASN A CA 1
ATOM 594 C C . ASN A 1 79 ? 3.594 8.055 -1.819 1.00 93.25 79 ASN A C 1
ATOM 596 O O . ASN A 1 79 ? 3.245 9.241 -1.793 1.00 93.25 79 ASN A O 1
ATOM 600 N N . LEU A 1 80 ? 4.530 7.570 -1.000 1.00 94.25 80 LEU A N 1
ATOM 601 C CA . LEU A 1 80 ? 5.465 8.398 -0.233 1.00 94.25 80 LEU A CA 1
ATOM 602 C C . LEU A 1 80 ? 6.474 9.111 -1.160 1.00 94.25 80 LEU A C 1
ATOM 604 O O . LEU A 1 80 ? 6.427 8.970 -2.383 1.00 94.25 80 LEU A O 1
ATOM 608 N N . VAL A 1 81 ? 7.393 9.883 -0.573 1.00 90.69 81 VAL A N 1
ATOM 609 C CA . VAL A 1 81 ? 8.557 10.458 -1.266 1.00 90.69 81 VAL A CA 1
ATOM 610 C C . VAL A 1 81 ? 9.827 9.977 -0.549 1.00 90.69 81 VAL A C 1
ATOM 612 O O . VAL A 1 81 ? 10.077 10.443 0.563 1.00 90.69 81 VAL A O 1
ATOM 615 N N . PRO A 1 82 ? 10.627 9.063 -1.136 1.00 93.12 82 PRO A N 1
ATOM 616 C CA . PRO A 1 82 ? 10.363 8.304 -2.366 1.00 93.12 82 PRO A CA 1
ATOM 617 C C . PRO A 1 82 ? 9.199 7.298 -2.210 1.00 93.12 82 PRO A C 1
ATOM 619 O O . PRO A 1 82 ? 8.871 6.917 -1.083 1.00 93.12 82 PRO A O 1
ATOM 622 N N . PRO A 1 83 ? 8.570 6.848 -3.313 1.00 95.00 83 PRO A N 1
ATOM 623 C CA . PRO A 1 83 ? 7.487 5.869 -3.263 1.00 95.00 83 PRO A CA 1
ATOM 624 C C . PRO A 1 83 ? 7.977 4.489 -2.806 1.00 95.00 83 PRO A C 1
ATOM 626 O O . PRO A 1 83 ? 9.112 4.091 -3.060 1.00 95.00 83 PRO A O 1
ATOM 629 N N . VAL A 1 84 ? 7.097 3.734 -2.151 1.00 97.50 84 VAL A N 1
ATOM 630 C CA . VAL A 1 84 ? 7.371 2.392 -1.622 1.00 97.50 84 VAL A CA 1
ATOM 631 C C . VAL A 1 84 ? 7.285 1.373 -2.760 1.00 97.50 84 VAL A C 1
ATOM 633 O O . VAL A 1 84 ? 6.217 0.840 -3.044 1.00 97.50 84 VAL A O 1
ATOM 636 N N . THR A 1 85 ? 8.404 1.129 -3.440 1.00 96.75 85 THR A N 1
ATOM 637 C CA . THR A 1 85 ? 8.485 0.275 -4.644 1.00 96.75 85 THR A CA 1
ATOM 638 C C . THR A 1 85 ? 9.040 -1.126 -4.392 1.00 96.75 85 THR A C 1
ATOM 640 O O . THR A 1 85 ? 8.968 -1.965 -5.283 1.00 96.75 85 THR A O 1
ATOM 643 N N . THR A 1 86 ? 9.583 -1.401 -3.200 1.00 98.00 86 THR A N 1
ATOM 644 C CA . THR A 1 86 ? 10.181 -2.704 -2.860 1.00 98.00 86 THR A CA 1
ATOM 645 C C . THR A 1 86 ? 9.692 -3.243 -1.518 1.00 98.00 86 THR A C 1
ATOM 647 O O . THR A 1 86 ? 9.358 -2.497 -0.591 1.00 98.00 86 THR A O 1
ATOM 650 N N . THR A 1 87 ? 9.701 -4.564 -1.390 1.00 98.00 87 THR A N 1
ATOM 651 C CA . THR A 1 87 ? 9.271 -5.324 -0.216 1.00 98.00 87 THR A CA 1
ATOM 652 C C . THR A 1 87 ? 9.991 -4.888 1.069 1.00 98.00 87 THR A C 1
ATOM 654 O O . THR A 1 87 ? 9.299 -4.636 2.058 1.00 98.00 87 THR A O 1
ATOM 657 N N . PRO A 1 88 ? 11.329 -4.680 1.102 1.00 98.44 88 PRO A N 1
ATOM 658 C CA . PRO A 1 88 ? 11.999 -4.151 2.293 1.00 98.44 88 PRO A CA 1
ATOM 659 C C . PRO A 1 88 ? 11.484 -2.768 2.717 1.00 98.44 88 PRO A C 1
ATOM 661 O O . PRO A 1 88 ? 11.336 -2.515 3.913 1.00 98.44 88 PRO A O 1
ATOM 664 N N . MET A 1 89 ? 11.150 -1.886 1.764 1.00 98.38 89 MET A N 1
ATOM 665 C CA . MET A 1 89 ? 10.562 -0.576 2.074 1.00 98.38 89 MET A CA 1
ATOM 666 C C . MET A 1 89 ? 9.161 -0.724 2.678 1.00 98.38 89 MET A C 1
ATOM 668 O O . MET A 1 89 ? 8.853 -0.044 3.657 1.00 98.38 89 MET A O 1
ATOM 672 N N . ALA A 1 90 ? 8.329 -1.623 2.139 1.00 98.06 90 ALA A N 1
ATOM 673 C CA . ALA A 1 90 ? 6.990 -1.889 2.666 1.00 98.06 90 ALA A CA 1
ATOM 674 C C . ALA A 1 90 ? 7.030 -2.471 4.084 1.00 98.06 90 ALA A C 1
ATOM 676 O O . ALA A 1 90 ? 6.285 -2.011 4.947 1.00 98.06 90 ALA A O 1
ATOM 677 N N . LEU A 1 91 ? 7.928 -3.423 4.353 1.00 98.12 91 LEU A N 1
ATOM 678 C CA . LEU A 1 91 ? 8.113 -3.995 5.689 1.00 98.12 91 LEU A CA 1
ATOM 679 C C . LEU A 1 91 ? 8.618 -2.940 6.686 1.00 98.12 91 LEU A C 1
ATOM 681 O O . LEU A 1 91 ? 8.026 -2.773 7.750 1.00 98.12 91 LEU A O 1
ATOM 685 N N . ALA A 1 92 ? 9.638 -2.155 6.324 1.00 98.31 92 ALA A N 1
ATOM 686 C CA . ALA A 1 92 ? 10.138 -1.074 7.178 1.00 98.31 92 ALA A CA 1
ATOM 687 C C . ALA A 1 92 ? 9.075 0.010 7.450 1.00 98.31 92 ALA A C 1
ATOM 689 O O . ALA A 1 92 ? 9.029 0.581 8.539 1.00 98.31 92 ALA A O 1
ATOM 690 N N . TYR A 1 93 ? 8.218 0.310 6.470 1.00 98.25 93 TYR A N 1
ATOM 691 C CA . TYR A 1 93 ? 7.102 1.249 6.619 1.00 98.25 93 TYR A CA 1
ATOM 692 C C . TYR A 1 93 ? 5.990 0.677 7.507 1.00 98.25 93 TYR A C 1
ATOM 694 O O . TYR A 1 93 ? 5.491 1.385 8.381 1.00 98.25 93 TYR A O 1
ATOM 702 N N . ARG A 1 94 ? 5.679 -0.620 7.383 1.00 97.38 94 ARG A N 1
ATOM 703 C CA . ARG A 1 94 ? 4.727 -1.322 8.257 1.00 97.38 94 ARG A CA 1
ATOM 704 C C . ARG A 1 94 ? 5.103 -1.197 9.728 1.00 97.38 94 ARG A C 1
ATOM 706 O O . ARG A 1 94 ? 4.248 -0.868 10.546 1.00 97.38 94 ARG A O 1
ATOM 713 N N . GLU A 1 95 ? 6.373 -1.411 10.069 1.00 96.88 95 GLU A N 1
ATOM 714 C CA . GLU A 1 95 ? 6.804 -1.315 11.467 1.00 96.88 95 GLU A CA 1
ATOM 715 C C . GLU A 1 95 ? 6.790 0.140 11.983 1.00 96.88 95 GLU A C 1
ATOM 717 O O . GLU A 1 95 ? 6.414 0.353 13.135 1.00 96.88 95 GLU A O 1
ATOM 722 N N . ARG A 1 96 ? 7.053 1.158 11.138 1.00 97.38 96 ARG A N 1
ATOM 723 C CA . ARG A 1 96 ? 6.822 2.577 11.509 1.00 97.38 96 ARG A CA 1
ATOM 724 C C . ARG A 1 96 ? 5.352 2.861 11.824 1.00 97.38 96 ARG A C 1
ATOM 726 O O . ARG A 1 96 ? 5.064 3.526 12.814 1.00 97.38 96 ARG A O 1
ATOM 733 N N . ILE A 1 97 ? 4.424 2.331 11.024 1.00 96.81 97 ILE A N 1
ATOM 734 C CA . ILE A 1 97 ? 2.978 2.486 11.250 1.00 96.81 97 ILE A CA 1
ATOM 735 C C . ILE A 1 97 ? 2.566 1.826 12.571 1.00 96.81 97 ILE A C 1
ATOM 737 O O . ILE A 1 97 ? 1.893 2.451 13.385 1.00 96.81 97 ILE A O 1
ATOM 741 N N . ARG A 1 98 ? 3.012 0.590 12.829 1.00 94.75 98 ARG A N 1
ATOM 742 C CA . ARG A 1 98 ? 2.699 -0.128 14.079 1.00 94.75 98 ARG A CA 1
ATOM 743 C C . ARG A 1 98 ? 3.268 0.581 15.313 1.00 94.75 98 ARG A C 1
ATOM 745 O O . ARG A 1 98 ? 2.593 0.643 16.336 1.00 94.75 98 ARG A O 1
ATOM 752 N N . ALA A 1 99 ? 4.459 1.172 15.205 1.00 94.94 99 ALA A N 1
ATOM 753 C CA . ALA A 1 99 ? 5.073 1.949 16.282 1.00 94.94 99 ALA A CA 1
ATOM 754 C C . ALA A 1 99 ? 4.318 3.250 16.627 1.00 94.94 99 ALA A C 1
ATOM 756 O O . ALA A 1 99 ? 4.459 3.746 17.742 1.00 94.94 99 ALA A O 1
ATOM 757 N N . ALA A 1 100 ? 3.511 3.798 15.711 1.00 94.69 100 ALA A N 1
ATOM 758 C CA . ALA A 1 100 ? 2.778 5.048 15.925 1.00 94.69 100 ALA A CA 1
ATOM 759 C C . ALA A 1 100 ? 1.434 4.895 16.656 1.00 94.69 100 ALA A C 1
ATOM 761 O O . ALA A 1 100 ? 0.892 5.889 17.131 1.00 94.69 100 ALA A O 1
ATOM 762 N N . ALA A 1 101 ? 0.905 3.675 16.788 1.00 86.94 101 ALA A N 1
ATOM 763 C CA . ALA A 1 101 ? -0.292 3.396 17.586 1.00 86.94 101 ALA A CA 1
ATOM 764 C C . ALA A 1 101 ? -0.095 2.157 18.488 1.00 86.94 101 ALA A C 1
ATOM 766 O O . ALA A 1 101 ? -0.796 1.156 18.329 1.00 86.94 101 ALA A O 1
ATOM 767 N N . PRO A 1 102 ? 0.844 2.199 19.457 1.00 80.50 102 PRO A N 1
ATOM 768 C CA . PRO A 1 102 ? 1.208 1.036 20.272 1.00 80.50 102 PRO A CA 1
ATOM 769 C C . PRO A 1 102 ? 0.066 0.539 21.175 1.00 80.50 102 PRO A C 1
ATOM 771 O O . PRO A 1 102 ? 0.009 -0.644 21.502 1.00 80.50 102 PRO A O 1
ATOM 774 N N . SER A 1 103 ? -0.871 1.417 21.549 1.00 81.81 103 SER A N 1
ATOM 775 C CA . SER A 1 103 ? -2.101 1.063 22.270 1.00 81.81 103 SER A CA 1
ATOM 776 C C . SER A 1 103 ? -3.118 0.313 21.401 1.00 81.81 103 SER A C 1
ATOM 778 O O . SER A 1 103 ? -3.929 -0.447 21.926 1.00 81.81 103 SER A O 1
ATOM 780 N N . ALA A 1 104 ? -3.068 0.476 20.077 1.00 78.06 104 ALA A N 1
ATOM 781 C CA . ALA A 1 104 ? -3.982 -0.149 19.128 1.00 78.06 104 ALA A CA 1
ATOM 782 C C . ALA A 1 104 ? -3.381 -1.433 18.530 1.00 78.06 104 ALA A C 1
ATOM 784 O O . ALA A 1 104 ? -3.359 -1.631 17.316 1.00 78.06 104 ALA A O 1
ATOM 785 N N . SER A 1 105 ? -2.919 -2.339 19.396 1.00 72.56 105 SER A N 1
ATOM 786 C CA . SER A 1 105 ? -2.208 -3.582 19.040 1.00 72.56 105 SER A CA 1
ATOM 787 C C . SER A 1 105 ? -2.952 -4.526 18.078 1.00 72.56 105 SER A C 1
ATOM 789 O O . SER A 1 105 ? -2.334 -5.414 17.493 1.00 72.56 105 SER A O 1
ATOM 791 N N . SER A 1 106 ? -4.264 -4.331 17.898 1.00 86.06 106 SER A N 1
ATOM 792 C CA . SER A 1 106 ? -5.111 -5.079 16.960 1.00 86.06 106 SER A CA 1
ATOM 793 C C . SER A 1 106 ? -5.146 -4.518 15.532 1.00 86.06 106 SER A C 1
ATOM 795 O O . SER A 1 106 ? -5.624 -5.218 14.642 1.00 86.06 106 SER A O 1
ATOM 797 N N . PHE A 1 107 ? -4.661 -3.293 15.294 1.00 94.88 107 PHE A N 1
ATOM 798 C CA . PHE A 1 107 ? -4.716 -2.656 13.977 1.00 94.88 107 PHE A CA 1
ATOM 799 C C . PHE A 1 107 ? -3.728 -3.293 12.991 1.00 94.88 107 PHE A C 1
ATOM 801 O O . PHE A 1 107 ? -2.532 -3.407 13.273 1.00 94.88 107 PHE A O 1
ATOM 808 N N . GLN A 1 108 ? -4.222 -3.690 11.814 1.00 95.62 108 GLN A N 1
ATOM 809 C CA . GLN A 1 108 ? -3.420 -4.368 10.791 1.00 95.62 108 GLN A CA 1
ATOM 810 C C . GLN A 1 108 ? -3.225 -3.474 9.552 1.00 95.62 108 GLN A C 1
ATOM 812 O O . GLN A 1 108 ? -4.119 -3.390 8.703 1.00 95.62 108 GLN A O 1
ATOM 817 N N . PRO A 1 109 ? -2.062 -2.816 9.401 1.00 96.38 109 PRO A N 1
ATOM 818 C CA . PRO A 1 109 ? -1.695 -2.165 8.148 1.00 96.38 109 PRO A CA 1
ATOM 819 C C . PRO A 1 109 ? -1.390 -3.214 7.068 1.00 96.38 109 PRO A C 1
ATOM 821 O O . PRO A 1 109 ? -0.388 -3.931 7.126 1.00 96.38 109 PRO A O 1
ATOM 824 N N . LEU A 1 110 ? -2.270 -3.294 6.072 1.00 95.94 110 LEU A N 1
ATOM 825 C CA . LEU A 1 110 ? -2.144 -4.136 4.889 1.00 95.94 110 LEU A CA 1
ATOM 826 C C . LEU A 1 110 ? -1.321 -3.374 3.844 1.00 95.94 110 LEU A C 1
ATOM 828 O O . LEU A 1 110 ? -1.791 -2.414 3.230 1.00 95.94 110 LEU A O 1
ATOM 832 N N . MET A 1 111 ? -0.059 -3.764 3.682 1.00 96.88 111 MET A N 1
ATOM 833 C CA . MET A 1 111 ? 0.887 -3.002 2.867 1.00 96.88 111 MET A CA 1
ATOM 834 C C . MET A 1 111 ? 0.671 -3.220 1.372 1.00 96.88 111 MET A C 1
ATOM 836 O O . MET A 1 111 ? 0.320 -4.316 0.933 1.00 96.88 111 MET A O 1
ATOM 840 N N . THR A 1 112 ? 0.956 -2.178 0.592 1.00 96.12 112 THR A N 1
ATOM 841 C CA . THR A 1 112 ? 0.976 -2.231 -0.872 1.00 96.12 112 THR A CA 1
ATOM 842 C C . THR A 1 112 ? 2.315 -1.744 -1.417 1.00 96.12 112 THR A C 1
ATOM 844 O O . THR A 1 112 ? 3.049 -1.039 -0.719 1.00 96.12 112 THR A O 1
ATOM 847 N N . LEU A 1 113 ? 2.629 -2.114 -2.659 1.00 95.31 113 LEU A N 1
ATOM 848 C CA . LEU A 1 113 ? 3.764 -1.574 -3.409 1.00 95.31 113 LEU A CA 1
ATOM 849 C C . LEU A 1 113 ? 3.301 -0.659 -4.541 1.00 95.31 113 LEU A C 1
ATOM 851 O O . LEU A 1 113 ? 2.262 -0.871 -5.163 1.00 95.31 113 LEU A O 1
ATOM 855 N N . TYR A 1 114 ? 4.080 0.380 -4.810 1.00 94.00 114 TY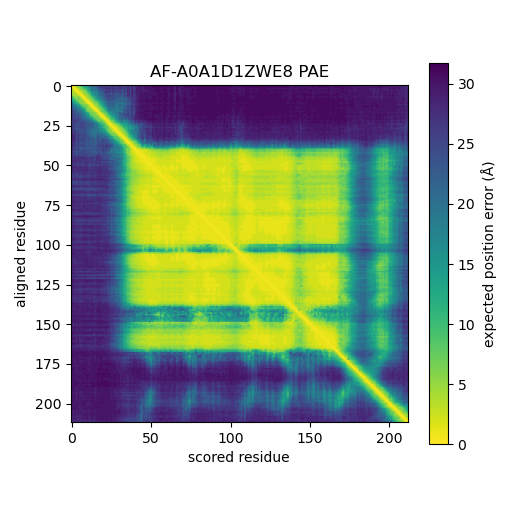R A N 1
ATOM 856 C CA . TYR A 1 114 ? 3.873 1.295 -5.921 1.00 94.00 114 TYR A CA 1
ATOM 857 C C . TYR A 1 114 ? 4.325 0.608 -7.217 1.00 94.00 114 TYR A C 1
ATOM 859 O O . TYR A 1 114 ? 5.499 0.267 -7.349 1.00 94.00 114 TYR A O 1
ATOM 867 N N . LEU A 1 115 ? 3.412 0.416 -8.175 1.00 91.94 115 LEU A N 1
ATOM 868 C CA . LEU A 1 115 ? 3.738 -0.184 -9.473 1.00 91.94 115 LEU A CA 1
ATOM 869 C C . LEU A 1 115 ? 4.449 0.829 -10.380 1.00 91.94 115 LEU A C 1
ATOM 871 O O . LEU A 1 115 ? 3.973 1.948 -10.571 1.00 91.94 115 LEU A O 1
ATOM 875 N N . THR A 1 116 ? 5.565 0.399 -10.960 1.00 91.38 116 THR A N 1
ATOM 876 C CA . THR A 1 116 ? 6.403 1.162 -11.896 1.00 91.38 116 THR A CA 1
ATOM 877 C C . THR A 1 116 ? 6.672 0.351 -13.164 1.00 91.38 116 THR A C 1
ATOM 879 O O . THR A 1 116 ? 6.547 -0.876 -13.158 1.00 91.38 116 THR A O 1
ATOM 882 N N . ASP A 1 117 ? 7.137 1.018 -14.222 1.00 88.88 117 ASP A N 1
ATOM 883 C CA . ASP A 1 117 ? 7.590 0.373 -15.467 1.00 88.88 117 ASP A CA 1
ATOM 884 C C . ASP A 1 117 ? 8.700 -0.677 -15.237 1.00 88.88 117 ASP A C 1
ATOM 886 O O . ASP A 1 117 ? 8.819 -1.637 -15.989 1.00 88.88 117 ASP A O 1
ATOM 890 N N . ASN A 1 118 ? 9.487 -0.517 -14.164 1.00 90.19 118 ASN A N 1
ATOM 891 C CA . ASN A 1 118 ? 10.636 -1.362 -13.817 1.00 90.19 118 ASN A CA 1
ATOM 892 C C . ASN A 1 118 ? 10.325 -2.398 -12.717 1.00 90.19 118 ASN A C 1
ATOM 894 O O . ASN A 1 118 ? 11.243 -2.959 -12.118 1.00 90.19 118 ASN A O 1
ATOM 898 N N . THR A 1 119 ? 9.050 -2.626 -12.388 1.00 93.81 119 THR A N 1
ATOM 899 C CA . THR A 1 119 ? 8.665 -3.624 -11.376 1.00 93.81 119 THR A CA 1
ATOM 900 C C . THR A 1 119 ? 8.938 -5.030 -11.909 1.00 93.81 119 THR A C 1
ATOM 902 O O . THR A 1 119 ? 8.339 -5.442 -12.901 1.00 93.81 119 THR A O 1
ATOM 905 N N . SER A 1 120 ? 9.851 -5.765 -11.272 1.00 95.94 120 SER A N 1
ATOM 906 C CA . SER A 1 120 ? 10.272 -7.087 -11.749 1.00 95.94 120 SER A CA 1
ATOM 907 C C . SER A 1 120 ? 9.329 -8.208 -11.289 1.00 95.94 120 SER A C 1
ATOM 909 O O . SER A 1 120 ? 8.540 -8.041 -10.356 1.00 95.94 120 SER A O 1
ATOM 911 N N . VAL A 1 121 ? 9.405 -9.370 -11.944 1.00 95.19 121 VAL A N 1
ATOM 912 C CA . VAL A 1 121 ? 8.615 -10.563 -11.580 1.00 95.19 121 VAL A CA 1
ATOM 913 C C . VAL A 1 121 ? 9.029 -11.083 -10.201 1.00 95.19 121 VAL A C 1
ATOM 915 O O . VAL A 1 121 ? 8.180 -11.397 -9.372 1.00 95.19 121 VAL A O 1
ATOM 918 N N . GLU A 1 122 ? 10.331 -11.077 -9.930 1.00 97.06 122 GLU A N 1
ATOM 919 C CA . GLU A 1 122 ? 10.948 -11.539 -8.687 1.00 97.06 122 GLU A CA 1
ATOM 920 C C . GLU A 1 122 ? 10.560 -10.649 -7.495 1.00 97.06 122 GLU A C 1
ATOM 922 O O . GLU A 1 122 ? 10.485 -11.119 -6.360 1.00 97.06 122 GLU A O 1
ATOM 927 N N . GLU A 1 123 ? 10.301 -9.358 -7.730 1.00 96.88 123 GLU A N 1
ATOM 928 C CA . GLU A 1 123 ? 9.794 -8.452 -6.696 1.00 96.88 123 GLU A CA 1
ATOM 929 C C . GLU A 1 123 ? 8.307 -8.700 -6.402 1.00 96.88 123 GLU A C 1
ATOM 931 O O . GLU A 1 123 ? 7.893 -8.615 -5.249 1.00 96.88 123 GLU A O 1
ATOM 936 N N . VAL A 1 124 ? 7.505 -9.077 -7.406 1.00 92.69 124 VAL A N 1
ATOM 937 C CA . VAL A 1 124 ? 6.101 -9.486 -7.205 1.00 92.69 124 VAL A CA 1
ATOM 938 C C . VAL A 1 124 ? 6.002 -10.776 -6.388 1.00 92.69 124 VAL A C 1
ATOM 940 O O . VAL A 1 124 ? 5.178 -10.860 -5.477 1.00 92.69 124 VAL A O 1
ATOM 943 N N . GLU A 1 125 ? 6.842 -11.766 -6.689 1.00 93.56 125 GLU A N 1
ATOM 944 C CA . GLU A 1 125 ? 6.892 -13.042 -5.965 1.00 93.56 125 GLU A CA 1
ATOM 945 C C . GLU A 1 125 ? 7.339 -12.827 -4.508 1.00 93.56 125 GLU A C 1
ATOM 947 O O . GLU A 1 125 ? 6.628 -13.209 -3.577 1.00 93.56 125 GLU A O 1
ATOM 952 N N . ARG A 1 126 ? 8.428 -12.077 -4.297 1.00 96.50 126 ARG A N 1
ATOM 953 C CA . ARG A 1 126 ? 8.920 -11.674 -2.967 1.00 96.50 126 ARG A CA 1
ATOM 954 C C . ARG A 1 126 ? 7.888 -10.890 -2.152 1.00 96.50 126 ARG A C 1
ATOM 956 O O . ARG A 1 126 ? 7.761 -11.100 -0.946 1.00 96.50 126 ARG A O 1
ATOM 963 N N . ALA A 1 127 ? 7.146 -9.988 -2.794 1.00 94.38 127 ALA A N 1
ATOM 964 C CA . ALA A 1 127 ? 6.093 -9.216 -2.145 1.00 94.38 127 ALA A CA 1
ATOM 965 C C . ALA A 1 127 ? 4.951 -10.122 -1.654 1.00 94.38 127 ALA A C 1
ATOM 967 O O . ALA A 1 127 ? 4.461 -9.933 -0.537 1.00 94.38 127 ALA A O 1
ATOM 968 N N . ALA A 1 128 ? 4.571 -11.132 -2.447 1.00 90.62 128 ALA A N 1
ATOM 969 C CA . ALA A 1 128 ? 3.563 -12.118 -2.064 1.00 90.62 128 ALA A CA 1
ATOM 970 C C . ALA A 1 128 ? 4.002 -12.938 -0.843 1.00 90.62 128 ALA A C 1
ATOM 972 O O . ALA A 1 128 ? 3.253 -13.039 0.129 1.00 90.62 128 ALA A O 1
ATOM 973 N N . GLU A 1 129 ? 5.233 -13.456 -0.854 1.00 93.12 129 GLU A N 1
ATOM 974 C CA . GLU A 1 129 ? 5.817 -14.210 0.265 1.00 93.12 129 GLU A CA 1
ATOM 975 C C . GLU A 1 129 ? 5.897 -13.379 1.558 1.00 93.12 129 GLU A C 1
ATOM 977 O O . GLU A 1 129 ? 5.658 -13.890 2.651 1.00 93.12 129 GLU A O 1
ATOM 982 N N . ALA A 1 130 ? 6.175 -12.077 1.443 1.00 94.75 130 ALA A N 1
ATOM 983 C CA . ALA A 1 130 ? 6.249 -11.150 2.573 1.00 94.75 130 ALA A CA 1
ATOM 984 C C . ALA A 1 130 ? 4.883 -10.647 3.092 1.00 94.75 130 ALA A C 1
ATOM 986 O O . ALA A 1 130 ? 4.838 -9.894 4.074 1.00 94.75 130 ALA A O 1
ATOM 987 N N . GLY A 1 131 ? 3.772 -11.029 2.451 1.00 91.56 131 GLY A N 1
ATOM 988 C CA . GLY A 1 131 ? 2.422 -10.611 2.836 1.00 91.56 131 GLY A CA 1
ATOM 989 C C . GLY A 1 131 ? 2.057 -9.171 2.452 1.00 91.56 131 GLY A C 1
ATOM 990 O O . GLY A 1 131 ? 1.204 -8.561 3.102 1.00 91.56 131 GLY A O 1
ATOM 991 N N . VAL A 1 132 ? 2.680 -8.606 1.411 1.00 93.38 132 VAL A N 1
ATOM 992 C CA . VAL A 1 132 ? 2.127 -7.436 0.705 1.00 93.38 132 VAL A CA 1
ATOM 993 C C . VAL A 1 132 ? 0.810 -7.874 0.063 1.00 93.38 132 VAL A C 1
ATOM 995 O O . VAL A 1 132 ? 0.770 -8.915 -0.578 1.00 93.38 132 VAL A O 1
ATOM 998 N N . VAL A 1 133 ? -0.275 -7.109 0.215 1.00 90.81 133 VAL A N 1
ATOM 999 C CA . VAL A 1 133 ? -1.597 -7.545 -0.286 1.00 90.81 133 VAL A CA 1
ATOM 1000 C C . VAL A 1 133 ? -1.880 -7.116 -1.723 1.00 90.81 133 VAL A C 1
ATOM 1002 O O . VAL A 1 133 ? -2.715 -7.729 -2.388 1.00 90.81 133 VAL A O 1
ATOM 1005 N N . ALA A 1 134 ? -1.220 -6.053 -2.198 1.00 90.94 134 ALA A N 1
ATOM 1006 C CA . ALA A 1 134 ? -1.465 -5.511 -3.527 1.00 90.94 134 ALA A CA 1
ATOM 1007 C C . ALA A 1 134 ? -0.338 -4.640 -4.090 1.00 90.94 134 ALA A C 1
ATOM 1009 O O . ALA A 1 134 ? 0.469 -4.068 -3.357 1.00 90.94 134 ALA A O 1
ATOM 1010 N N . PHE A 1 135 ? -0.377 -4.447 -5.406 1.00 91.81 135 PHE A N 1
ATOM 1011 C CA . PHE A 1 135 ? 0.324 -3.363 -6.091 1.00 91.81 135 PHE A CA 1
ATOM 1012 C C . PHE A 1 135 ? -0.664 -2.261 -6.486 1.00 91.81 135 PHE A C 1
ATOM 1014 O O . PHE A 1 135 ? -1.804 -2.546 -6.867 1.00 91.81 135 PHE A O 1
ATOM 1021 N N . LYS A 1 136 ? -0.225 -1.002 -6.402 1.00 89.31 136 LYS A N 1
ATOM 1022 C CA . LYS A 1 136 ? -1.011 0.188 -6.733 1.00 89.31 136 LYS A CA 1
ATOM 1023 C C . LYS A 1 136 ? -0.446 0.877 -7.972 1.00 89.31 136 LYS A C 1
ATOM 1025 O O . LYS A 1 136 ? 0.644 1.446 -7.930 1.00 89.31 136 LYS A O 1
ATOM 1030 N N . LEU A 1 137 ? -1.211 0.842 -9.064 1.00 88.06 137 LEU A N 1
ATOM 1031 C CA . LEU A 1 137 ? -0.899 1.568 -10.298 1.00 88.06 137 LEU A CA 1
ATOM 1032 C C . LEU A 1 137 ? -1.254 3.048 -10.144 1.00 88.06 137 LEU A C 1
ATOM 1034 O O . LEU A 1 137 ? -2.381 3.367 -9.767 1.00 88.06 137 LEU A O 1
ATOM 1038 N N . TYR A 1 138 ? -0.322 3.927 -10.510 1.00 82.69 138 TYR A N 1
ATOM 1039 C CA . TYR A 1 138 ? -0.553 5.354 -10.739 1.00 82.69 138 TYR A CA 1
ATOM 1040 C C . TYR A 1 138 ? 0.006 5.723 -12.122 1.00 82.69 138 TYR A C 1
ATOM 1042 O O . TYR A 1 138 ? 1.185 5.448 -12.358 1.00 82.69 138 TYR A O 1
ATOM 1050 N N . PRO A 1 139 ? -0.772 6.338 -13.032 1.00 80.81 139 PRO A N 1
ATOM 1051 C CA . PRO A 1 139 ? -0.225 6.853 -14.286 1.00 80.81 139 PRO A CA 1
ATOM 1052 C C . PRO A 1 139 ? 0.769 7.990 -14.015 1.00 80.81 139 PRO A C 1
ATOM 1054 O O . PRO A 1 139 ? 0.545 8.807 -13.115 1.00 80.81 139 PRO A O 1
ATOM 1057 N N . ALA A 1 140 ? 1.857 8.045 -14.785 1.00 77.88 140 ALA A N 1
ATOM 1058 C CA . ALA A 1 140 ? 2.912 9.038 -14.609 1.00 77.88 140 ALA A CA 1
ATOM 1059 C C . ALA A 1 140 ? 2.363 10.479 -14.641 1.00 77.88 140 ALA A C 1
ATOM 1061 O O . ALA A 1 140 ? 1.696 10.894 -15.588 1.00 77.88 140 ALA A O 1
ATOM 1062 N N . GLY A 1 141 ? 2.626 11.243 -13.577 1.00 69.56 141 GLY A N 1
ATOM 1063 C CA . GLY A 1 141 ? 2.208 12.644 -13.444 1.00 69.56 141 GLY A CA 1
ATOM 1064 C C . GLY A 1 141 ? 0.708 12.886 -13.201 1.00 69.56 141 GLY A C 1
ATOM 1065 O O . GLY A 1 141 ? 0.299 14.042 -13.118 1.00 69.56 141 GLY A O 1
ATOM 1066 N N . ALA A 1 142 ? -0.127 11.849 -13.062 1.00 62.06 142 ALA A N 1
ATOM 1067 C CA . ALA A 1 142 ? -1.579 12.019 -12.950 1.00 62.06 142 ALA A CA 1
ATOM 1068 C C . ALA A 1 142 ? -2.105 12.395 -11.545 1.00 62.06 142 ALA A C 1
ATOM 1070 O O . ALA A 1 142 ? -3.265 12.769 -11.396 1.00 62.06 142 ALA A O 1
ATOM 1071 N N . THR A 1 143 ? -1.291 12.288 -10.492 1.00 57.16 143 THR A N 1
ATOM 1072 C CA . THR A 1 143 ? -1.679 12.649 -9.112 1.00 57.16 143 THR A CA 1
ATOM 1073 C C . THR A 1 143 ? -0.475 12.971 -8.204 1.00 57.16 143 THR A C 1
ATOM 1075 O O . THR A 1 143 ? 0.679 12.958 -8.639 1.00 57.16 143 THR A O 1
ATOM 1078 N N . THR A 1 144 ? -0.709 13.269 -6.924 1.00 56.50 144 THR A N 1
ATOM 1079 C CA . THR A 1 144 ? 0.341 13.586 -5.940 1.00 56.50 144 THR A CA 1
ATOM 1080 C C . THR A 1 144 ? 1.387 12.468 -5.847 1.00 56.50 144 THR A C 1
ATOM 1082 O O . THR A 1 144 ? 1.046 11.304 -5.625 1.00 56.50 144 THR A O 1
ATOM 1085 N N . ASN A 1 145 ? 2.664 12.843 -5.980 1.00 64.69 145 ASN A N 1
ATOM 1086 C CA . ASN A 1 145 ? 3.840 11.957 -5.973 1.00 64.69 145 ASN A CA 1
ATOM 1087 C C . ASN A 1 145 ? 3.866 10.898 -7.094 1.00 64.69 145 ASN A C 1
ATOM 1089 O O . ASN A 1 145 ? 4.596 9.917 -6.996 1.00 64.69 145 ASN A O 1
ATOM 1093 N N . SER A 1 146 ? 3.115 11.100 -8.182 1.00 67.75 146 SER A N 1
ATOM 1094 C CA . SER A 1 146 ? 3.032 10.134 -9.291 1.00 67.75 146 SER A CA 1
ATOM 1095 C C . SER A 1 146 ? 4.124 10.260 -10.367 1.00 67.75 146 SER A C 1
ATOM 1097 O O . SER A 1 146 ? 4.007 9.664 -11.434 1.00 67.75 146 SER A O 1
ATOM 1099 N N . ALA A 1 147 ? 5.187 11.036 -10.132 1.00 69.06 147 ALA A N 1
ATOM 1100 C CA . ALA A 1 147 ? 6.252 11.247 -11.121 1.00 69.06 147 ALA A CA 1
ATOM 1101 C C . ALA A 1 147 ? 7.002 9.949 -11.488 1.00 69.06 147 ALA A C 1
ATOM 1103 O O . ALA A 1 147 ? 7.449 9.802 -12.618 1.00 69.06 147 ALA A O 1
ATOM 1104 N N . SER A 1 148 ? 7.078 8.990 -10.560 1.00 75.00 148 SER A N 1
ATOM 1105 C CA . SER A 1 148 ? 7.602 7.632 -10.788 1.00 75.00 148 SER A CA 1
ATOM 1106 C C . SER A 1 148 ? 6.513 6.628 -11.201 1.00 75.00 148 SER A C 1
ATOM 1108 O O . SER A 1 148 ? 6.679 5.428 -11.008 1.00 75.00 148 SER A O 1
ATOM 1110 N N . GLY A 1 149 ? 5.361 7.121 -11.673 1.00 76.94 149 GLY A N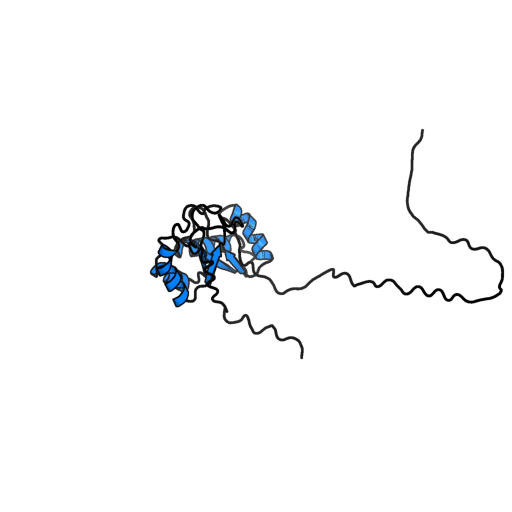 1
ATOM 1111 C CA . GLY A 1 149 ? 4.233 6.328 -12.164 1.00 76.94 149 GLY A CA 1
ATOM 1112 C C . GLY A 1 149 ? 4.538 5.524 -13.420 1.00 76.94 149 GLY A C 1
ATOM 1113 O O . GLY A 1 149 ? 5.591 5.669 -14.032 1.00 76.94 149 GLY A O 1
ATOM 1114 N N . VAL A 1 150 ? 3.573 4.693 -13.799 1.00 80.88 150 VAL A N 1
ATOM 1115 C CA . VAL A 1 150 ? 3.613 3.915 -15.038 1.00 80.88 150 VAL A CA 1
ATOM 1116 C C . VAL A 1 150 ? 3.528 4.871 -16.226 1.00 80.88 150 VAL A C 1
ATOM 1118 O O . VAL A 1 150 ? 2.570 5.650 -16.310 1.00 80.88 150 VAL A O 1
ATOM 1121 N N . THR A 1 151 ? 4.516 4.831 -17.121 1.00 83.44 151 THR A N 1
ATOM 1122 C CA . THR A 1 151 ? 4.527 5.638 -18.353 1.00 83.44 151 THR A CA 1
ATOM 1123 C C . THR A 1 151 ? 3.825 4.915 -19.499 1.00 83.44 151 THR A C 1
ATOM 1125 O O . THR A 1 151 ? 3.075 5.542 -20.248 1.00 83.44 151 THR A O 1
ATOM 1128 N N . ASP A 1 152 ? 3.990 3.592 -19.579 1.00 79.50 152 ASP A N 1
ATOM 1129 C CA . ASP A 1 152 ? 3.335 2.721 -20.551 1.00 79.50 152 ASP A CA 1
ATOM 1130 C C . ASP A 1 152 ? 2.843 1.430 -19.861 1.00 79.50 152 ASP A C 1
ATOM 1132 O O . ASP A 1 152 ? 3.659 0.641 -19.375 1.00 79.50 152 ASP A O 1
ATOM 1136 N N . PRO A 1 153 ? 1.518 1.175 -19.807 1.00 79.88 153 PRO A N 1
ATOM 1137 C CA . PRO A 1 153 ? 0.960 -0.047 -19.228 1.00 79.88 153 PRO A CA 1
ATOM 1138 C C . PRO A 1 153 ? 1.509 -1.352 -19.818 1.00 79.88 153 PRO A C 1
ATOM 1140 O O . PRO A 1 153 ? 1.502 -2.367 -19.115 1.00 79.88 153 PRO A O 1
ATOM 1143 N N . ASP A 1 154 ? 1.993 -1.348 -21.067 1.00 83.44 154 ASP A N 1
ATOM 1144 C CA . ASP A 1 154 ? 2.556 -2.544 -21.696 1.00 83.44 154 ASP A CA 1
ATOM 1145 C C . ASP A 1 154 ? 3.889 -2.967 -21.041 1.00 83.44 154 ASP A C 1
ATOM 1147 O O . ASP A 1 154 ? 4.176 -4.165 -20.953 1.00 83.44 154 ASP A O 1
ATOM 1151 N N . LEU A 1 155 ? 4.654 -2.024 -20.467 1.00 86.50 155 LEU A N 1
ATOM 1152 C CA . LEU A 1 155 ? 5.876 -2.316 -19.701 1.00 86.50 155 LEU A CA 1
ATOM 1153 C C . LEU A 1 155 ? 5.574 -3.078 -18.401 1.00 86.50 155 LEU A C 1
ATOM 1155 O O . LEU A 1 155 ? 6.352 -3.934 -17.986 1.00 86.50 155 LEU A O 1
ATOM 1159 N N . CYS A 1 156 ? 4.405 -2.851 -17.795 1.00 87.31 156 CYS A N 1
ATOM 1160 C CA . CYS A 1 156 ? 3.981 -3.560 -16.587 1.00 87.31 156 CYS A CA 1
ATOM 1161 C C . CYS A 1 156 ? 3.442 -4.980 -16.849 1.00 87.31 156 CYS A C 1
ATOM 1163 O O . CYS A 1 156 ? 3.203 -5.719 -15.890 1.00 87.31 156 CYS A O 1
ATOM 1165 N N . LEU A 1 157 ? 3.234 -5.403 -18.105 1.00 87.56 157 LEU A N 1
ATOM 1166 C CA . LEU A 1 157 ? 2.637 -6.711 -18.422 1.00 87.56 157 LEU A CA 1
ATOM 1167 C C . LEU A 1 157 ? 3.350 -7.927 -17.792 1.00 87.56 157 LEU A C 1
ATOM 1169 O O . LEU A 1 157 ? 2.637 -8.843 -17.369 1.00 87.56 157 LEU A O 1
ATOM 1173 N N . PRO A 1 158 ? 4.696 -7.996 -17.686 1.00 91.06 158 PRO A N 1
ATOM 1174 C CA . PRO A 1 158 ? 5.372 -9.088 -16.984 1.00 91.06 158 PRO A CA 1
ATOM 1175 C C . PRO A 1 158 ? 4.985 -9.152 -15.499 1.00 91.06 158 PRO A C 1
ATOM 1177 O O . PRO A 1 158 ? 4.580 -10.213 -15.020 1.00 91.06 158 PRO A O 1
ATOM 1180 N N . ALA A 1 159 ? 5.014 -8.013 -14.801 1.00 90.56 159 ALA A N 1
ATOM 1181 C CA . ALA A 1 159 ? 4.644 -7.910 -13.390 1.00 90.56 159 ALA A CA 1
ATOM 1182 C C . ALA A 1 159 ? 3.159 -8.234 -13.160 1.00 90.56 159 ALA A C 1
ATOM 1184 O O . ALA A 1 159 ? 2.824 -9.022 -12.280 1.00 90.56 159 ALA A O 1
ATOM 1185 N N . LEU A 1 160 ? 2.260 -7.708 -13.996 1.00 88.12 160 LEU A N 1
ATOM 1186 C CA . LEU A 1 160 ? 0.818 -7.977 -13.916 1.00 88.12 160 LEU A CA 1
ATOM 1187 C C . LEU A 1 160 ? 0.495 -9.468 -14.124 1.00 88.12 160 LEU A C 1
ATOM 1189 O O . LEU A 1 160 ? -0.358 -10.028 -13.432 1.00 88.12 160 LEU A O 1
ATOM 1193 N N . ARG A 1 161 ? 1.210 -10.144 -15.035 1.00 87.56 161 ARG A N 1
ATOM 1194 C CA . ARG A 1 161 ? 1.113 -11.604 -15.218 1.00 87.56 161 ARG A CA 1
ATOM 1195 C C . ARG A 1 161 ? 1.646 -12.373 -14.010 1.00 87.56 161 ARG A C 1
ATOM 1197 O O . ARG A 1 161 ? 1.069 -13.402 -13.669 1.00 87.56 161 ARG A O 1
ATOM 1204 N N . ALA A 1 162 ? 2.709 -11.896 -13.363 1.00 88.25 162 ALA A N 1
ATOM 1205 C CA . ALA A 1 162 ? 3.206 -12.483 -12.121 1.00 88.25 162 ALA A CA 1
ATOM 1206 C C . ALA A 1 162 ? 2.169 -12.355 -10.993 1.00 88.25 162 ALA A C 1
ATOM 1208 O O . ALA A 1 162 ? 1.812 -13.367 -10.395 1.00 88.25 162 ALA A O 1
ATOM 1209 N N . MET A 1 163 ? 1.586 -11.165 -10.789 1.00 87.75 163 MET A N 1
ATOM 1210 C CA . MET A 1 163 ? 0.561 -10.911 -9.760 1.00 87.75 163 MET A CA 1
ATOM 1211 C C . MET A 1 163 ? -0.631 -11.862 -9.907 1.00 87.75 163 MET A C 1
ATOM 1213 O O . MET A 1 163 ? -1.082 -12.451 -8.925 1.00 87.75 163 MET A O 1
ATOM 1217 N N . ALA A 1 164 ? -1.088 -12.078 -11.146 1.00 83.94 164 ALA A N 1
ATOM 1218 C CA . ALA A 1 164 ? -2.162 -13.016 -11.452 1.00 83.94 164 ALA A CA 1
ATOM 1219 C C . ALA A 1 164 ? -1.813 -14.479 -11.105 1.00 83.94 164 ALA A C 1
ATOM 1221 O O . ALA A 1 164 ? -2.686 -15.210 -10.637 1.00 83.94 164 ALA A O 1
ATOM 1222 N N . LYS A 1 165 ? -0.553 -14.913 -11.285 1.00 83.81 165 LYS A N 1
ATOM 1223 C CA . LYS A 1 165 ? -0.096 -16.261 -10.887 1.00 83.81 165 LYS A CA 1
ATOM 1224 C C . LYS A 1 165 ? -0.086 -16.437 -9.369 1.00 83.81 165 LYS A C 1
ATOM 1226 O O . LYS A 1 165 ? -0.613 -17.431 -8.877 1.00 83.81 165 LYS A O 1
ATOM 1231 N N . VAL A 1 166 ? 0.483 -15.475 -8.636 1.00 82.44 166 VAL A N 1
ATOM 1232 C CA . VAL A 1 166 ? 0.604 -15.531 -7.164 1.00 82.44 166 VAL A CA 1
ATOM 1233 C C . VAL A 1 166 ? -0.682 -15.129 -6.426 1.00 82.44 166 VAL A C 1
ATOM 1235 O O . VAL A 1 166 ? -0.716 -15.142 -5.201 1.00 82.44 166 VAL A O 1
ATOM 1238 N N . ARG A 1 167 ? -1.756 -14.801 -7.162 1.00 76.44 167 ARG A N 1
ATOM 1239 C CA . ARG A 1 167 ? -3.056 -14.334 -6.641 1.00 76.44 167 ARG A CA 1
ATOM 1240 C C . ARG A 1 167 ? -2.964 -13.079 -5.763 1.00 76.44 167 ARG A C 1
ATOM 1242 O O . ARG A 1 167 ? -3.800 -12.884 -4.883 1.00 76.44 167 ARG A O 1
ATOM 1249 N N . LEU A 1 168 ? -1.986 -12.211 -6.023 1.00 69.69 168 LEU A N 1
ATOM 1250 C CA . LEU A 1 168 ? -1.946 -10.888 -5.404 1.00 69.69 168 LEU A CA 1
ATOM 1251 C C . LEU A 1 168 ? -3.063 -10.004 -5.963 1.00 69.69 168 LEU A C 1
ATOM 1253 O O . LEU A 1 168 ? -3.326 -10.002 -7.167 1.00 69.69 168 LEU A O 1
ATOM 1257 N N . GLY A 1 169 ? -3.703 -9.225 -5.089 1.00 58.41 169 GLY A N 1
ATOM 1258 C CA . GLY A 1 169 ? -4.727 -8.271 -5.500 1.00 58.41 169 GLY A CA 1
ATOM 1259 C C . GLY A 1 169 ? -4.122 -7.120 -6.306 1.00 58.41 169 GLY A C 1
ATOM 1260 O O . GLY A 1 169 ? -3.106 -6.544 -5.925 1.00 58.41 169 GLY A O 1
ATOM 1261 N N . GLY A 1 170 ? -4.752 -6.737 -7.415 1.00 52.75 170 GLY A N 1
ATOM 1262 C CA . GLY A 1 170 ? -4.424 -5.493 -8.108 1.00 52.75 170 GLY A CA 1
ATOM 1263 C C . GLY A 1 170 ? -5.299 -4.359 -7.587 1.00 52.75 170 GLY A C 1
ATOM 1264 O O . GLY A 1 170 ? -6.520 -4.422 -7.718 1.00 52.75 170 GLY A O 1
ATOM 1265 N N . LEU A 1 171 ? -4.704 -3.294 -7.042 1.00 51.53 171 LEU A N 1
ATOM 1266 C CA . LEU A 1 171 ? -5.444 -2.079 -6.701 1.00 51.53 171 LEU A CA 1
ATOM 1267 C C . LEU A 1 171 ? -5.195 -1.010 -7.759 1.00 51.53 171 LEU A C 1
ATOM 1269 O O . LEU A 1 171 ? -4.080 -0.536 -7.962 1.00 51.53 171 LEU A O 1
ATOM 1273 N N . VAL A 1 172 ? -6.259 -0.597 -8.435 1.00 53.56 172 VAL A N 1
ATOM 1274 C CA . VAL A 1 172 ? -6.186 0.367 -9.537 1.00 53.56 172 VAL A CA 1
ATOM 1275 C C . VAL A 1 172 ? -6.354 1.788 -8.992 1.00 53.56 172 VAL A C 1
ATOM 1277 O O . VAL A 1 172 ? -7.322 2.057 -8.280 1.00 53.56 172 VAL A O 1
ATOM 1280 N N . MET A 1 173 ? -5.466 2.731 -9.341 1.00 38.44 173 MET A N 1
ATOM 1281 C CA . MET A 1 173 ? -5.845 4.151 -9.339 1.00 38.44 173 MET A CA 1
ATOM 1282 C C . MET A 1 173 ? -6.411 4.508 -10.711 1.00 38.44 173 M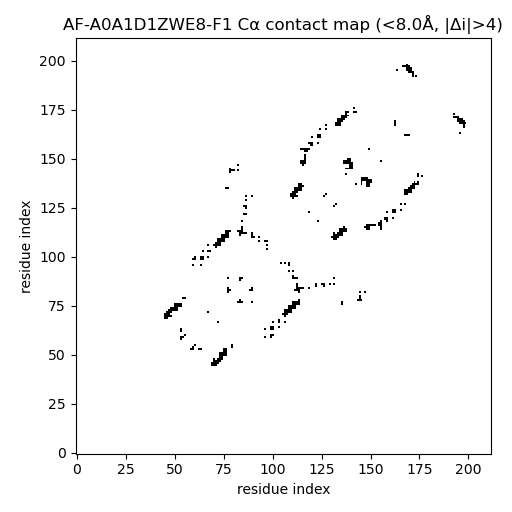ET A C 1
ATOM 1284 O O . MET A 1 173 ? -5.676 4.627 -11.687 1.00 38.44 173 MET A O 1
ATOM 1288 N N . GLY A 1 174 ? -7.725 4.694 -10.788 1.00 36.88 174 GLY A N 1
ATOM 1289 C CA . GLY A 1 174 ? -8.367 5.235 -11.981 1.00 36.88 174 GLY A CA 1
ATOM 1290 C C . GLY A 1 174 ? -8.330 6.760 -11.980 1.00 36.88 174 GLY A C 1
ATOM 1291 O O . GLY A 1 174 ? -9.304 7.383 -11.575 1.00 36.88 174 GLY A O 1
ATOM 1292 N N . THR A 1 175 ? -7.239 7.375 -12.442 1.00 32.41 175 THR A N 1
ATOM 1293 C CA . THR A 1 175 ? -7.234 8.807 -12.796 1.00 32.41 175 THR A CA 1
ATOM 1294 C C . THR A 1 175 ? -7.501 8.954 -14.291 1.00 32.41 175 THR A C 1
ATOM 1296 O O . THR A 1 175 ? -6.597 8.779 -15.109 1.00 32.41 175 THR A O 1
ATOM 1299 N N . GLN A 1 176 ? -8.746 9.268 -14.660 1.00 32.06 176 GLN A N 1
ATOM 1300 C CA . GLN A 1 176 ? -9.083 9.649 -16.033 1.00 32.06 176 GLN A CA 1
ATOM 1301 C C . GLN A 1 176 ? -8.506 11.034 -16.347 1.00 32.06 176 GLN A C 1
ATOM 1303 O O . GLN A 1 176 ? -9.165 12.050 -16.145 1.00 32.06 176 GLN A O 1
ATOM 1308 N N . HIS A 1 177 ? -7.291 11.090 -16.882 1.00 29.91 177 HIS A N 1
ATOM 1309 C CA . HIS A 1 177 ? -6.824 12.278 -17.590 1.00 29.91 177 HIS A CA 1
ATOM 1310 C C . HIS A 1 177 ? -7.180 12.122 -19.071 1.00 29.91 177 HIS A C 1
ATOM 1312 O O . HIS A 1 177 ? -6.518 11.386 -19.797 1.00 29.91 177 HIS A O 1
ATOM 1318 N N . GLY A 1 178 ? -8.262 12.785 -19.500 1.00 31.72 178 GLY A N 1
ATOM 1319 C CA . GLY A 1 178 ? -8.608 12.918 -20.922 1.00 31.72 178 GLY A CA 1
ATOM 1320 C C . GLY A 1 178 ? -9.838 12.163 -21.442 1.00 31.72 178 GLY A C 1
ATOM 1321 O O . GLY A 1 178 ? -9.938 11.983 -22.649 1.00 31.72 178 GLY A O 1
ATOM 1322 N N . CYS A 1 179 ? -10.796 11.753 -20.602 1.00 31.33 179 CYS A N 1
ATOM 1323 C CA . CYS A 1 179 ? -12.158 11.464 -21.087 1.00 31.33 179 CYS A CA 1
ATOM 1324 C C . CYS A 1 179 ? -13.023 12.732 -21.043 1.00 31.33 179 CYS A C 1
ATOM 1326 O O . CYS A 1 179 ? -13.967 12.831 -20.261 1.00 31.33 179 CYS A O 1
ATOM 1328 N N . THR A 1 180 ? -12.716 13.705 -21.906 1.00 30.86 180 THR A N 1
ATOM 1329 C CA . THR A 1 180 ? -13.773 14.610 -22.373 1.00 30.86 180 THR A CA 1
ATOM 1330 C C . THR A 1 180 ? -14.777 13.774 -23.161 1.00 30.86 180 THR A C 1
ATOM 1332 O O . THR A 1 180 ? -14.406 12.888 -23.931 1.00 30.86 180 THR A O 1
ATOM 1335 N N . SER A 1 181 ? -16.066 14.011 -22.940 1.00 40.03 181 SER A N 1
ATOM 1336 C CA . SER A 1 181 ? -17.144 13.250 -23.571 1.00 40.03 181 SER A CA 1
ATOM 1337 C C . SER A 1 181 ? -17.410 13.697 -25.015 1.00 40.03 181 SER A C 1
ATOM 1339 O O . SER A 1 181 ? -18.562 13.957 -25.362 1.00 40.03 181 SER A O 1
ATOM 1341 N N . ASP A 1 182 ? -16.370 13.788 -25.846 1.00 35.00 182 ASP A N 1
ATOM 1342 C CA . ASP A 1 182 ? -16.519 14.044 -27.279 1.00 35.00 182 ASP A CA 1
ATOM 1343 C C . ASP A 1 182 ? -16.599 12.730 -28.052 1.00 35.00 182 ASP A C 1
ATOM 1345 O O . ASP A 1 182 ? -15.704 11.882 -28.022 1.00 35.00 182 ASP A O 1
ATOM 1349 N N . ARG A 1 183 ? -17.724 12.550 -28.747 1.00 40.47 183 ARG A N 1
ATOM 1350 C CA . ARG A 1 183 ? -18.025 11.352 -29.536 1.00 40.47 183 ARG A CA 1
ATOM 1351 C C . ARG A 1 183 ? -17.437 11.432 -30.947 1.00 40.47 183 ARG A C 1
ATOM 1353 O O . ARG A 1 183 ? -18.145 11.099 -31.889 1.00 40.47 183 ARG A O 1
ATOM 1360 N N . ASP A 1 184 ? -16.172 11.817 -31.111 1.00 42.78 184 ASP A N 1
ATOM 1361 C CA . ASP A 1 184 ? -15.575 11.878 -32.451 1.00 42.78 184 ASP A CA 1
ATOM 1362 C C . ASP A 1 184 ? -14.121 11.381 -32.549 1.00 42.78 184 ASP A C 1
ATOM 1364 O O . ASP A 1 184 ? -13.182 11.926 -31.980 1.00 42.78 184 ASP A O 1
ATOM 1368 N N . HIS A 1 185 ? -13.967 10.322 -33.351 1.00 44.59 185 HIS A N 1
ATOM 1369 C CA . HIS A 1 185 ? -12.843 10.079 -34.262 1.00 44.59 185 HIS A CA 1
ATOM 1370 C C . HIS A 1 185 ? -11.388 10.184 -33.744 1.00 44.59 185 HIS A C 1
ATOM 1372 O O . HIS A 1 185 ? -10.516 10.714 -34.431 1.00 44.59 185 HIS A O 1
ATOM 1378 N N . ALA A 1 186 ? -11.068 9.522 -32.626 1.00 33.44 186 ALA A N 1
ATOM 1379 C CA . ALA A 1 186 ? -9.689 9.137 -32.286 1.00 33.44 186 ALA A CA 1
ATOM 1380 C C . ALA A 1 186 ? -9.534 7.601 -32.180 1.00 33.44 186 ALA A C 1
ATOM 1382 O O . ALA A 1 186 ? -10.442 6.922 -31.683 1.00 33.44 186 ALA A O 1
ATOM 1383 N N . PRO A 1 187 ? -8.405 7.005 -32.626 1.00 34.66 187 PRO A N 1
ATOM 1384 C CA . PRO A 1 187 ? -8.197 5.563 -32.530 1.00 34.66 187 PRO A CA 1
ATOM 1385 C C . PRO A 1 187 ? -8.149 5.137 -31.061 1.00 34.66 187 PRO A C 1
ATOM 1387 O O . PRO A 1 187 ? -7.414 5.717 -30.262 1.00 34.66 187 PRO A O 1
ATOM 1390 N N . ARG A 1 188 ? -8.924 4.099 -30.716 1.00 38.16 188 ARG A N 1
ATOM 1391 C CA . ARG A 1 188 ? -9.095 3.577 -29.349 1.00 38.16 188 ARG A CA 1
ATOM 1392 C C . ARG A 1 188 ? -7.786 3.012 -28.773 1.00 38.16 188 ARG A C 1
ATOM 1394 O O . ARG A 1 188 ? -7.623 1.793 -28.682 1.00 38.16 188 ARG A O 1
ATOM 1401 N N . ARG A 1 189 ? -6.874 3.884 -28.332 1.00 36.16 189 ARG A N 1
ATOM 1402 C CA . ARG A 1 189 ? -5.806 3.525 -27.393 1.00 36.16 189 ARG A CA 1
ATOM 1403 C C . ARG A 1 189 ? -6.495 3.018 -26.133 1.00 36.16 189 ARG A C 1
ATOM 1405 O O . ARG A 1 189 ? -7.251 3.742 -25.489 1.00 36.16 189 ARG A O 1
ATOM 1412 N N . ARG A 1 190 ? -6.333 1.724 -25.861 1.00 34.84 190 ARG A N 1
ATOM 1413 C CA . ARG A 1 190 ? -7.060 1.034 -24.798 1.00 34.84 190 ARG A CA 1
ATOM 1414 C C . ARG A 1 190 ? -6.491 1.464 -23.450 1.00 34.84 190 ARG A C 1
ATOM 1416 O O . ARG A 1 190 ? -5.606 0.802 -22.924 1.00 34.84 190 ARG A O 1
ATOM 1423 N N . CYS A 1 191 ? -7.053 2.517 -22.862 1.00 33.06 191 CYS A N 1
ATOM 1424 C CA . CYS A 1 191 ? -6.978 2.730 -21.420 1.00 33.06 191 CYS A CA 1
ATOM 1425 C C . CYS A 1 191 ? -7.766 1.606 -20.735 1.00 33.06 191 CYS A C 1
ATOM 1427 O O . CYS A 1 191 ? -8.926 1.768 -20.357 1.00 33.06 191 CYS A O 1
ATOM 1429 N N . ALA A 1 192 ? -7.155 0.424 -20.655 1.00 32.31 192 ALA A N 1
ATOM 1430 C CA . ALA A 1 192 ? -7.709 -0.711 -19.951 1.00 32.31 192 ALA A CA 1
ATOM 1431 C C . ALA A 1 192 ? -7.744 -0.366 -18.460 1.00 32.31 192 ALA A C 1
ATOM 1433 O O . ALA A 1 192 ? -6.710 -0.327 -17.794 1.00 32.31 192 ALA A O 1
ATOM 1434 N N . ALA A 1 193 ? -8.944 -0.134 -17.929 1.00 34.47 193 ALA A N 1
ATOM 1435 C CA . ALA A 1 193 ? -9.182 -0.178 -16.495 1.00 34.47 193 ALA A CA 1
ATOM 1436 C C . ALA A 1 193 ? -8.979 -1.631 -16.033 1.00 34.47 193 ALA A C 1
ATOM 1438 O O . ALA A 1 193 ? -9.919 -2.424 -16.005 1.00 34.47 193 ALA A O 1
ATOM 1439 N N . LEU A 1 194 ? -7.725 -2.006 -15.765 1.00 37.50 194 LEU A N 1
ATOM 1440 C CA . LEU A 1 194 ? -7.338 -3.387 -15.499 1.00 37.50 194 LEU A CA 1
ATOM 1441 C C . LEU A 1 194 ? -7.677 -3.779 -14.056 1.00 37.50 194 LEU A C 1
ATOM 1443 O O . LEU A 1 194 ? -6.829 -3.796 -13.166 1.00 37.50 194 LEU A O 1
ATOM 1447 N N . TYR A 1 195 ? -8.952 -4.076 -13.832 1.00 37.03 195 TYR A N 1
ATOM 1448 C CA . TYR A 1 195 ? -9.477 -4.530 -12.551 1.00 37.03 195 TYR A CA 1
ATOM 1449 C C . TYR A 1 195 ? -9.043 -5.985 -12.289 1.00 37.03 195 TYR A C 1
ATOM 1451 O O . TYR A 1 195 ? -9.723 -6.925 -12.695 1.00 37.03 195 TYR A O 1
ATOM 1459 N N . ILE A 1 196 ? -7.901 -6.192 -11.620 1.00 38.91 196 ILE A N 1
ATOM 1460 C CA . ILE A 1 196 ? -7.502 -7.519 -11.110 1.00 38.91 196 ILE A CA 1
ATOM 1461 C C . ILE A 1 196 ? -7.996 -7.662 -9.667 1.00 38.91 196 ILE A C 1
ATOM 1463 O O . ILE A 1 196 ? -7.239 -7.594 -8.698 1.00 38.91 196 ILE A O 1
ATOM 1467 N N . SER A 1 197 ? -9.304 -7.867 -9.530 1.00 38.25 197 SER A N 1
ATOM 1468 C CA . SER A 1 197 ? -9.906 -8.318 -8.279 1.00 38.25 197 SER A CA 1
ATOM 1469 C C . SER A 1 197 ? -9.647 -9.815 -8.090 1.00 38.25 197 SER A C 1
ATOM 1471 O O . SER A 1 197 ? -10.288 -10.641 -8.739 1.00 38.25 197 SER A O 1
ATOM 1473 N N . ALA A 1 198 ? -8.742 -10.161 -7.176 1.00 34.38 198 ALA A N 1
ATOM 1474 C CA . ALA A 1 198 ? -8.563 -11.521 -6.674 1.00 34.38 198 ALA A CA 1
ATOM 1475 C C . ALA A 1 198 ? -8.813 -11.542 -5.156 1.00 34.38 198 ALA A C 1
ATOM 1477 O O . ALA A 1 198 ? -7.895 -11.440 -4.352 1.00 34.38 198 ALA A O 1
ATOM 1478 N N . TRP A 1 199 ? -10.085 -11.652 -4.773 1.00 43.88 199 TRP A N 1
ATOM 1479 C CA . TRP A 1 199 ? -10.544 -12.004 -3.423 1.00 43.88 199 TRP A CA 1
ATOM 1480 C C . TRP A 1 199 ? -11.502 -13.200 -3.603 1.00 43.88 199 TRP A C 1
ATOM 1482 O O . TRP A 1 199 ? -12.181 -13.255 -4.632 1.00 43.88 199 TRP A O 1
ATOM 1492 N N . PRO A 1 200 ? -11.546 -14.179 -2.681 1.00 40.41 200 PRO A N 1
ATOM 1493 C CA . PRO A 1 200 ? -11.628 -13.914 -1.250 1.00 40.41 200 PRO A CA 1
ATOM 1494 C C . PRO A 1 200 ? -10.387 -14.309 -0.437 1.00 40.41 200 PRO A C 1
ATOM 1496 O O . PRO A 1 200 ? -9.784 -15.357 -0.663 1.00 40.41 200 PRO A O 1
ATOM 1499 N N . LEU A 1 201 ? -10.096 -13.528 0.609 1.00 42.59 201 LEU A N 1
ATOM 1500 C CA . LEU A 1 201 ? -9.401 -14.053 1.788 1.00 42.59 201 LEU A CA 1
ATOM 1501 C C . LEU A 1 201 ? -10.223 -15.209 2.396 1.00 42.59 201 LEU A C 1
ATOM 1503 O O . LEU A 1 201 ? -11.435 -15.044 2.586 1.00 42.59 201 LEU A O 1
ATOM 1507 N N . PRO A 1 202 ? -9.600 -16.341 2.772 1.00 32.28 202 PRO A N 1
ATOM 1508 C CA . PRO A 1 202 ? -10.263 -17.360 3.579 1.00 32.28 202 PRO A CA 1
ATOM 1509 C C . PRO A 1 202 ? -10.793 -16.758 4.891 1.00 32.28 202 PRO A C 1
ATOM 1511 O O . PRO A 1 202 ? -10.060 -16.070 5.597 1.00 32.28 202 PRO A O 1
ATOM 1514 N N . GLY A 1 203 ? -12.061 -17.027 5.222 1.00 37.84 203 GLY A N 1
ATOM 1515 C CA . GLY A 1 203 ? -12.655 -16.686 6.524 1.00 37.84 203 GLY A CA 1
ATOM 1516 C C . GLY A 1 203 ? -13.639 -15.508 6.578 1.00 37.84 203 GLY A C 1
ATOM 1517 O O . GLY A 1 203 ? -14.138 -15.227 7.661 1.00 37.84 203 GLY A O 1
ATOM 1518 N N . LEU A 1 204 ? -13.966 -14.833 5.463 1.00 33.50 204 LEU A N 1
ATOM 1519 C CA . LEU A 1 204 ? -14.950 -13.726 5.465 1.00 33.50 204 LEU A CA 1
ATOM 1520 C C . LEU A 1 204 ? -16.387 -14.127 5.051 1.00 33.50 204 LEU A C 1
ATOM 1522 O O . LEU A 1 204 ? -17.284 -13.292 5.081 1.00 33.50 204 LEU A O 1
ATOM 1526 N N . VAL A 1 205 ? -16.623 -15.384 4.658 1.00 30.55 205 VAL A N 1
ATOM 1527 C CA . VAL A 1 205 ? -17.932 -15.876 4.164 1.00 30.55 205 VAL A CA 1
ATOM 1528 C C . VAL A 1 205 ? -18.475 -16.991 5.069 1.00 30.55 205 VAL A C 1
ATOM 1530 O O . VAL A 1 205 ? -18.797 -18.086 4.619 1.00 30.55 205 VAL A O 1
ATOM 1533 N N . SER A 1 206 ? -18.527 -16.728 6.376 1.00 29.12 206 SER A N 1
ATOM 1534 C CA . SER A 1 206 ? -19.099 -17.647 7.378 1.00 29.12 206 SER A CA 1
ATOM 1535 C C . SER A 1 206 ? -19.972 -16.963 8.440 1.00 29.12 206 SER A C 1
ATOM 1537 O O . SER A 1 206 ? -20.482 -17.639 9.325 1.00 29.12 206 SER A O 1
ATOM 1539 N N . SER A 1 207 ? -20.168 -15.641 8.363 1.00 31.67 207 SER A N 1
ATOM 1540 C CA . SER A 1 207 ? -20.893 -14.845 9.371 1.00 31.67 2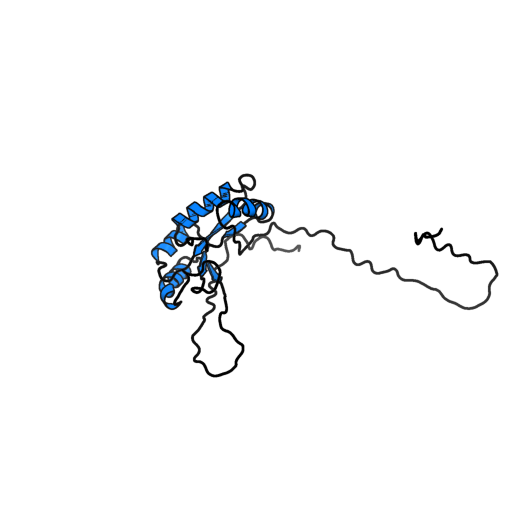07 SER A CA 1
ATOM 1541 C C . SER A 1 207 ? -22.109 -14.077 8.835 1.00 31.67 207 SER A C 1
ATOM 1543 O O . SER A 1 207 ? -22.683 -13.266 9.556 1.00 31.67 207 SER A O 1
ATOM 1545 N N . ILE A 1 208 ? -22.534 -14.342 7.593 1.00 35.19 208 ILE A N 1
ATOM 1546 C CA . ILE A 1 208 ? -23.802 -13.840 7.034 1.00 35.19 208 ILE A CA 1
ATOM 1547 C C . ILE A 1 208 ? -24.740 -15.027 6.785 1.00 35.19 208 ILE A C 1
ATOM 1549 O O . ILE A 1 208 ? -25.069 -15.372 5.653 1.00 35.19 208 ILE A O 1
ATOM 1553 N N . GLN A 1 209 ? -25.157 -15.662 7.877 1.00 32.88 209 GLN A N 1
ATOM 1554 C CA . GLN A 1 209 ? -26.428 -16.376 7.935 1.00 32.88 209 GLN A CA 1
ATOM 1555 C C . GLN A 1 209 ? -27.366 -15.512 8.780 1.00 32.88 209 GLN A C 1
ATOM 1557 O O . GLN A 1 209 ? -27.035 -15.157 9.911 1.00 32.88 209 GLN A O 1
ATOM 1562 N N . GLY A 1 210 ? -28.490 -15.098 8.190 1.00 32.03 210 GLY A N 1
ATOM 1563 C CA . GLY A 1 210 ? -29.573 -14.471 8.946 1.00 32.03 210 GLY A CA 1
ATOM 1564 C C . GLY A 1 210 ? -30.255 -15.490 9.869 1.00 32.03 210 GLY A C 1
ATOM 1565 O O . GLY A 1 210 ? -29.994 -16.687 9.732 1.00 32.03 210 GLY A O 1
ATOM 1566 N N . PRO A 1 211 ? -31.108 -15.037 10.804 1.00 38.28 211 PRO A N 1
ATOM 1567 C CA . PRO A 1 211 ? -31.934 -15.945 11.596 1.00 38.28 211 PRO A CA 1
ATOM 1568 C C . PRO A 1 211 ? -32.863 -16.773 10.692 1.00 38.28 211 PRO A C 1
ATOM 1570 O O . PRO A 1 211 ? -33.243 -16.306 9.616 1.00 38.28 211 PRO A O 1
ATOM 1573 N N . GLU A 1 212 ? -33.173 -17.989 11.153 1.00 36.88 212 GLU A N 1
ATOM 1574 C CA . GLU A 1 212 ? -33.969 -19.022 10.459 1.00 36.88 212 GLU A CA 1
ATOM 1575 C C . GLU A 1 212 ? -35.405 -18.589 10.103 1.00 36.88 212 GLU A C 1
ATOM 1577 O O . GLU A 1 212 ? -36.036 -17.874 10.919 1.00 36.88 212 GLU A O 1
#

Foldseek 3Di:
DDDDDDDDDDDPPDDDDDDDDDDDDDPPDDDDDPPPPDCPDDDDDQAEAAEDEQADDPSLLVPLQVRLVRHQEYAYAQLYVVGAAAQVSQVVVQVRNCVSHVVSNRYYHQYEHEDALPRALVRLVVCLVSRRQEYEADDQPLDRSRVRGYPDVVSCVNVVVSCVVSLRAYDYDDRDDDPPPDPDDDPCPDPPPPHRDRDDDPPPPPPPDDDD

Radius of gyration: 30.22 Å; Cα contacts (8 Å, |Δi|>4): 253; chains: 1; bounding box: 90×74×64 Å

Mean predicted aligned error: 15.86 Å

Sequence (212 aa):
MASCRWFTTVNPVKQISSAQRAGSTARVSFVTASSTPSVTSLTIIRPDDWHLHVRDGPGLASVVPHTAEHFGRAIIMPNLVPPVTTTPMALAYRERIRAAAPSASSFQPLMTLYLTDNTSVEEVERAAEAGVVAFKLYPAGATTNSASGVTDPDLCLPALRAMAKVRLGGLVMGTQHGCTSDRDHAPRRRCAALYISAWPLPGLVSSIQGPE

Secondary structure (DSSP, 8-state):
------------------------------PPP-----------PPP-EEEE---STHHHHHHHHHHHHH-SEEEE----SS---SHHHHHHHHHHHHHH-TT-TT-EEEEEEEE-TT--HHHHHHHHHTT--EEEE-BTTSSTTGGGSBS-TTTTHHHHHHHHHHTPEEEE----SS-----S-----------------TTSSSS-----

Organism: Auxenochlorella protothecoides (NCBI:txid3075)